Protein AF-A0A950NQN4-F1 (afdb_monomer)

Solvent-accessible surface area (backbone atoms only — not comparable to full-atom values): 14079 Å² total; per-residue (Å²): 132,54,91,66,52,74,68,57,42,59,72,48,28,65,38,52,36,70,66,71,45,54,71,69,61,45,53,46,45,52,53,35,38,76,76,32,65,69,58,37,52,53,33,50,57,46,28,55,50,48,55,57,55,56,72,72,52,81,91,74,86,76,64,90,65,49,66,61,53,50,45,56,71,72,47,77,79,68,86,81,62,67,69,67,63,56,56,66,67,54,72,78,60,80,84,76,80,83,84,86,88,87,89,86,82,89,84,91,83,89,84,89,84,93,74,94,68,91,76,83,71,80,53,72,65,61,60,55,54,50,51,73,73,76,40,87,42,71,45,71,24,60,19,24,26,90,86,70,45,74,29,35,41,33,36,41,38,63,47,100,74,32,31,36,38,42,42,37,57,28,72,85,45,72,63,44,69,28,42,31,30,41,28,36,84,92,44,76,40,81,52,50,69,31,54,26,53,80,12,36,29,63,36,78,32,68,43,86,88,69,96,53,65,68,41,32,42,37,35,22,43,94,85,68,47,78,57,31,36,18,63,38,83,130

Radius of gyration: 24.12 Å; Cα contacts (8 Å, |Δi|>4): 316; chains: 1; bounding box: 62×48×60 Å

Secondary structure (DSSP, 8-state):
-----HHHHHHTHHHHHTT-S-HHHHHHHHHHHTT-HHHHHHHHHHHHHHHHHHTTSPP-PPPTTHHHHHHHHTTTT--SSHHHHHHHHHTTTTTS---------------------------HHHHHHHHTTT-S-EEEEEEE-TTS-EEEEEEEE-SSS-EEEEEEE-TTSPSEEEEEEEEETTEEEEEEEEEEETTEEEEEEEPPSS-PPP-EEEEE-TT--EEEEEE---

Sequence (234 aa):
MSMLSCAQVRNFAPELALGVLGGADRAEVLMHIDRCPACRAHINELSETADALSLLAPEAEPPVGFERRVLHAMGVERHRGWRAAVFSRWAAVAAVAGLLVAGSVVGTLAGLGIIGGHHSRISTEYVQAIEKMGGTSLKAAPMVTPDNKRTGEAFAFQGKRPWVLVTVDYTTMPSGTYEVLLDDTKGPHSVGSITVADGHGMLGAPAPVGGAEANAVRVVDAQNHLMCEAFFSS

Nearest PDB structures (foldseek):
  4lpu-assembly1_B  TM=4.757E-01  e=1.838E+00  synthetic construct
  6itp-assembly1_B  TM=3.002E-01  e=8.308E-01  Camelus bactrianus

pLDDT: mean 74.34, std 20.62, range [27.84, 97.38]

Mean predicted aligned error: 18.73 Å

Structure (mmCIF, N/CA/C/O backbone):
data_AF-A0A950NQN4-F1
#
_entry.id   AF-A0A950NQN4-F1
#
loop_
_atom_site.group_PDB
_atom_site.id
_atom_site.type_symbol
_atom_site.label_atom_id
_atom_site.label_alt_id
_atom_site.label_comp_id
_atom_site.label_asym_id
_atom_site.label_entity_id
_atom_site.label_seq_id
_atom_site.pdbx_PDB_ins_code
_atom_site.Cartn_x
_atom_site.Cartn_y
_atom_site.Cartn_z
_atom_site.occupancy
_atom_site.B_iso_or_equiv
_atom_site.auth_seq_id
_atom_site.auth_comp_id
_atom_site.auth_asym_id
_atom_site.auth_atom_id
_atom_site.pdbx_PDB_model_num
ATOM 1 N N . MET A 1 1 ? 3.128 -4.833 -22.594 1.00 56.81 1 MET A N 1
ATOM 2 C CA . MET A 1 1 ? 4.421 -5.551 -22.461 1.00 56.81 1 MET A CA 1
ATOM 3 C C . MET A 1 1 ? 4.967 -5.224 -21.079 1.00 56.81 1 MET A C 1
ATOM 5 O O . MET A 1 1 ? 4.725 -4.114 -20.645 1.00 56.81 1 MET A O 1
ATOM 9 N N . SER A 1 2 ? 5.576 -6.175 -20.359 1.00 71.19 2 SER A N 1
ATOM 10 C CA . SER A 1 2 ? 6.119 -5.885 -19.017 1.00 71.19 2 SER A CA 1
ATOM 11 C C . SER A 1 2 ? 7.466 -5.216 -19.230 1.00 71.19 2 SER A C 1
ATOM 13 O O . SER A 1 2 ? 8.192 -5.634 -20.138 1.00 71.19 2 SER A O 1
ATOM 15 N N . MET A 1 3 ? 7.759 -4.179 -18.450 1.00 85.44 3 MET A N 1
ATOM 16 C CA . MET A 1 3 ? 9.029 -3.457 -18.537 1.00 85.44 3 MET A CA 1
ATOM 17 C C . MET A 1 3 ? 10.127 -4.093 -17.670 1.00 85.44 3 MET A C 1
ATOM 19 O O . MET A 1 3 ? 11.288 -3.707 -17.782 1.00 85.44 3 MET A O 1
ATOM 23 N N . LEU A 1 4 ? 9.790 -5.098 -16.852 1.00 92.44 4 LEU A N 1
ATOM 24 C CA . LEU A 1 4 ? 10.735 -5.781 -15.973 1.00 92.44 4 LEU A CA 1
ATOM 25 C C . LEU A 1 4 ? 11.490 -6.908 -16.686 1.00 92.44 4 LEU A C 1
ATOM 27 O O . LEU A 1 4 ? 10.905 -7.791 -17.325 1.00 92.44 4 LEU A O 1
ATOM 31 N N . SER A 1 5 ? 12.806 -6.924 -16.491 1.00 93.62 5 SER A N 1
ATOM 32 C CA . SER A 1 5 ? 13.664 -8.063 -16.812 1.00 93.62 5 SER A CA 1
ATOM 33 C C . SER A 1 5 ? 13.467 -9.217 -15.822 1.00 93.62 5 SER A C 1
ATOM 35 O O . SER A 1 5 ? 13.039 -9.019 -14.684 1.00 93.62 5 SER A O 1
ATOM 37 N N . CYS A 1 6 ? 13.853 -10.437 -16.215 1.00 96.38 6 CYS A N 1
ATOM 38 C CA . CYS A 1 6 ? 13.816 -11.596 -15.315 1.00 96.38 6 CYS A CA 1
ATOM 39 C C . CYS A 1 6 ? 14.645 -11.376 -14.037 1.00 96.38 6 CYS A C 1
ATOM 41 O O . CYS A 1 6 ? 14.280 -11.884 -12.983 1.00 96.38 6 CYS A O 1
ATOM 43 N N . ALA A 1 7 ? 15.753 -10.629 -14.122 1.00 95.25 7 ALA A N 1
ATOM 44 C CA . ALA A 1 7 ? 16.586 -10.306 -12.965 1.00 95.25 7 ALA A CA 1
ATOM 45 C C . ALA A 1 7 ? 15.846 -9.394 -11.974 1.00 95.25 7 ALA A C 1
ATOM 47 O O . ALA A 1 7 ? 15.832 -9.676 -10.781 1.00 95.25 7 ALA A O 1
ATOM 48 N N . GLN A 1 8 ? 15.160 -8.360 -12.471 1.00 92.94 8 GLN A N 1
ATOM 49 C CA . GLN A 1 8 ? 14.343 -7.481 -11.629 1.00 92.94 8 GLN A CA 1
ATOM 50 C C . GLN A 1 8 ? 13.180 -8.239 -10.981 1.00 92.94 8 GLN A C 1
ATOM 52 O O . GLN A 1 8 ? 12.941 -8.087 -9.791 1.00 92.94 8 GLN A O 1
ATOM 57 N N . VAL A 1 9 ? 12.503 -9.120 -11.726 1.00 97.06 9 VAL A N 1
ATOM 58 C CA . VAL A 1 9 ? 11.427 -9.956 -11.166 1.00 97.06 9 VAL A CA 1
ATOM 59 C C . VAL A 1 9 ? 11.933 -10.886 -10.066 1.00 97.06 9 VAL A C 1
ATOM 61 O O . VAL A 1 9 ? 11.241 -11.075 -9.073 1.00 97.06 9 VAL A O 1
ATOM 64 N N . ARG A 1 10 ? 13.137 -11.450 -10.209 1.00 93.62 10 ARG A N 1
ATOM 65 C CA . ARG A 1 10 ? 13.743 -12.283 -9.158 1.00 93.62 10 ARG A CA 1
ATOM 66 C C . ARG A 1 10 ? 14.028 -11.496 -7.880 1.00 93.62 10 ARG A C 1
ATOM 68 O O . ARG A 1 10 ? 13.876 -12.064 -6.808 1.00 93.62 10 ARG A O 1
ATOM 75 N N . ASN A 1 11 ? 14.373 -10.214 -7.986 1.00 95.75 11 ASN A N 1
ATOM 76 C CA . ASN A 1 11 ? 14.578 -9.365 -6.812 1.00 95.75 11 ASN A CA 1
ATOM 77 C C . ASN A 1 11 ? 13.276 -9.089 -6.050 1.00 95.75 11 ASN A C 1
ATOM 79 O O . ASN A 1 11 ? 13.336 -8.975 -4.840 1.00 95.75 11 ASN A O 1
ATOM 83 N N . PHE A 1 12 ? 12.130 -9.027 -6.739 1.00 95.75 12 PHE A N 1
ATOM 84 C CA . PHE A 1 12 ? 10.806 -8.840 -6.123 1.00 95.75 12 PHE A CA 1
ATOM 85 C C . PHE A 1 12 ? 10.125 -10.144 -5.677 1.00 95.75 12 PHE A C 1
ATOM 87 O O . PHE A 1 12 ? 9.023 -10.124 -5.121 1.00 95.75 12 PHE A O 1
ATOM 94 N N . ALA A 1 13 ? 10.706 -11.297 -6.015 1.00 94.19 13 ALA A N 1
ATOM 95 C CA . ALA A 1 13 ? 10.067 -12.590 -5.810 1.00 94.19 13 ALA A CA 1
ATOM 96 C C . ALA A 1 13 ? 9.821 -12.921 -4.322 1.00 94.19 13 ALA A C 1
ATOM 98 O O . ALA A 1 13 ? 8.724 -13.402 -4.029 1.00 94.19 13 ALA A O 1
ATOM 99 N N . PRO A 1 14 ? 10.746 -12.642 -3.378 1.00 94.56 14 PRO A N 1
ATOM 100 C CA . PRO A 1 14 ? 10.504 -12.873 -1.952 1.00 94.56 14 PRO A CA 1
ATOM 101 C C . PRO A 1 14 ? 9.331 -12.052 -1.402 1.00 94.56 14 PRO A C 1
ATOM 103 O O . PRO A 1 14 ? 8.460 -12.584 -0.716 1.00 94.56 14 PRO A O 1
ATOM 106 N N . GLU A 1 15 ? 9.263 -10.765 -1.737 1.00 94.38 15 GLU A N 1
ATOM 107 C CA . GLU A 1 15 ? 8.216 -9.849 -1.287 1.00 94.38 15 GLU A CA 1
ATOM 108 C C . GLU A 1 15 ? 6.862 -10.216 -1.891 1.00 94.38 15 GLU A C 1
ATOM 110 O O . GLU A 1 15 ? 5.828 -10.113 -1.223 1.00 94.38 15 GLU A O 1
ATOM 115 N N . LEU A 1 16 ? 6.847 -10.662 -3.151 1.00 96.00 16 LEU A N 1
ATOM 116 C CA . LEU A 1 16 ? 5.629 -11.151 -3.785 1.00 96.00 16 LEU A CA 1
ATOM 117 C C . LEU A 1 16 ? 5.145 -12.446 -3.125 1.00 96.00 16 LEU A C 1
ATOM 119 O O . LEU A 1 16 ? 3.950 -12.550 -2.844 1.00 96.00 16 LEU A O 1
ATOM 123 N N . ALA A 1 17 ? 6.054 -13.388 -2.853 1.00 95.38 17 ALA A N 1
ATOM 124 C CA . ALA A 1 17 ? 5.747 -14.668 -2.218 1.00 95.38 17 ALA A CA 1
ATOM 125 C C . ALA A 1 17 ? 5.214 -14.500 -0.787 1.00 95.38 17 ALA A C 1
ATOM 127 O O . ALA A 1 17 ? 4.259 -15.170 -0.412 1.00 95.38 17 ALA A O 1
ATOM 128 N N . LEU A 1 18 ? 5.767 -13.555 -0.021 1.00 93.69 18 LEU A N 1
ATOM 129 C CA . LEU A 1 18 ? 5.301 -13.205 1.328 1.00 93.69 18 LEU A CA 1
ATOM 130 C C . LEU A 1 18 ? 4.038 -12.326 1.334 1.00 93.69 18 LEU A C 1
ATOM 132 O O . LEU A 1 18 ? 3.511 -12.001 2.395 1.00 93.69 18 LEU A O 1
ATOM 136 N N . GLY A 1 19 ? 3.554 -11.896 0.167 1.00 93.56 19 GLY A N 1
ATOM 137 C CA . GLY A 1 19 ? 2.364 -11.058 0.052 1.00 93.56 19 GLY A CA 1
ATOM 138 C C . GLY A 1 19 ? 2.584 -9.567 0.341 1.00 93.56 19 GLY A C 1
ATOM 139 O O . GLY A 1 19 ? 1.631 -8.798 0.224 1.00 93.56 19 GLY A O 1
ATOM 140 N N . VAL A 1 20 ? 3.811 -9.129 0.628 1.00 94.75 20 VAL A N 1
ATOM 141 C CA . VAL A 1 20 ? 4.143 -7.764 1.086 1.00 94.75 20 VAL A CA 1
ATOM 142 C C . VAL A 1 20 ? 4.554 -6.795 -0.028 1.00 94.75 20 VAL A C 1
ATOM 144 O O . VAL A 1 20 ? 4.699 -5.604 0.231 1.00 94.75 20 VAL A O 1
ATOM 147 N N . LEU A 1 21 ? 4.717 -7.273 -1.269 1.00 93.69 21 LEU A N 1
ATOM 148 C CA . LEU A 1 21 ? 5.067 -6.414 -2.407 1.00 93.69 21 LEU A CA 1
ATOM 149 C C . LEU A 1 21 ? 3.996 -5.335 -2.660 1.00 93.69 21 LEU A C 1
ATOM 151 O O . LEU A 1 21 ? 2.795 -5.614 -2.595 1.00 93.69 21 LEU A O 1
ATOM 155 N N . GLY A 1 22 ? 4.425 -4.114 -2.988 1.00 85.31 22 GLY A N 1
ATOM 156 C CA . GLY A 1 22 ? 3.537 -2.994 -3.313 1.00 85.31 22 GLY A CA 1
ATOM 157 C C . GLY A 1 22 ? 2.653 -3.258 -4.539 1.00 85.31 22 GLY A C 1
ATOM 158 O O . GLY A 1 22 ? 2.970 -4.084 -5.391 1.00 85.31 22 GLY A O 1
ATOM 159 N N . GLY A 1 23 ? 1.514 -2.564 -4.637 1.00 85.75 23 GLY A N 1
ATOM 160 C CA . GLY A 1 23 ? 0.518 -2.803 -5.692 1.00 85.75 23 GLY A CA 1
ATOM 161 C C . GLY A 1 23 ? 1.029 -2.553 -7.118 1.00 85.75 23 GLY A C 1
ATOM 162 O O . GLY A 1 23 ? 0.758 -3.364 -8.003 1.00 85.75 23 GLY A O 1
ATOM 163 N N . ALA A 1 24 ? 1.788 -1.472 -7.329 1.00 80.75 24 ALA A N 1
ATOM 164 C CA . ALA A 1 24 ? 2.358 -1.124 -8.633 1.00 80.75 24 ALA A CA 1
ATOM 165 C C . ALA A 1 24 ? 3.398 -2.161 -9.093 1.00 80.75 24 ALA A C 1
ATOM 167 O O . ALA A 1 24 ? 3.255 -2.744 -10.169 1.00 80.75 24 ALA A O 1
ATOM 168 N N . ASP A 1 25 ? 4.369 -2.481 -8.234 1.00 87.81 25 ASP A N 1
ATOM 169 C CA . ASP A 1 25 ? 5.385 -3.502 -8.519 1.00 87.81 25 ASP A CA 1
ATOM 170 C C . ASP A 1 25 ? 4.762 -4.886 -8.706 1.00 87.81 25 ASP A C 1
ATOM 172 O O . ASP A 1 25 ? 5.114 -5.618 -9.634 1.00 87.81 25 ASP A O 1
ATOM 176 N N . ARG A 1 26 ? 3.767 -5.241 -7.880 1.00 94.06 26 ARG A N 1
ATOM 177 C CA . ARG A 1 26 ? 3.008 -6.486 -8.038 1.00 94.06 26 ARG A CA 1
ATOM 178 C C . ARG A 1 26 ? 2.360 -6.555 -9.417 1.00 94.06 26 ARG A C 1
ATOM 180 O O . ARG A 1 26 ? 2.450 -7.603 -10.049 1.00 94.06 26 ARG A O 1
ATOM 187 N N . ALA A 1 27 ? 1.730 -5.486 -9.901 1.00 91.88 27 ALA A N 1
ATOM 188 C CA . ALA A 1 27 ? 1.107 -5.486 -11.224 1.00 91.88 27 ALA A CA 1
ATOM 189 C C . ALA A 1 27 ? 2.131 -5.750 -12.344 1.00 91.88 27 ALA A C 1
ATOM 191 O O . ALA A 1 27 ? 1.887 -6.591 -13.213 1.00 91.88 27 ALA A O 1
ATOM 192 N N . GLU A 1 28 ? 3.301 -5.111 -12.289 1.00 89.75 28 GLU A N 1
ATOM 193 C CA . GLU A 1 28 ? 4.374 -5.321 -13.269 1.00 89.75 28 GLU A CA 1
ATOM 194 C C . GLU A 1 28 ? 4.962 -6.739 -13.215 1.00 89.75 28 GLU A C 1
ATOM 196 O O . GLU A 1 28 ? 5.171 -7.369 -14.261 1.00 89.75 28 GLU A O 1
ATOM 201 N N . VAL A 1 29 ? 5.174 -7.291 -12.015 1.00 95.38 29 VAL A N 1
ATOM 202 C CA . VAL A 1 29 ? 5.638 -8.676 -11.849 1.00 95.38 29 VAL A CA 1
ATOM 203 C C . VAL A 1 29 ? 4.592 -9.666 -12.364 1.00 95.38 29 VAL A C 1
ATOM 205 O O . VAL A 1 29 ? 4.942 -10.588 -13.105 1.00 95.38 29 VAL A O 1
ATOM 208 N N . LEU A 1 30 ? 3.306 -9.457 -12.055 1.00 95.38 30 LEU A N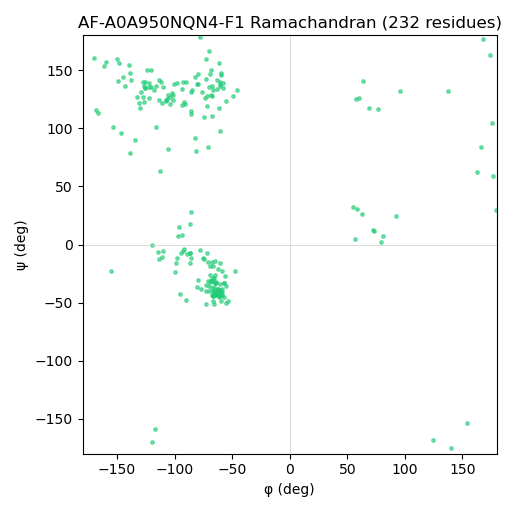 1
ATOM 209 C CA . LEU A 1 30 ? 2.203 -10.284 -12.556 1.00 95.38 30 LEU A CA 1
ATOM 210 C C . LEU A 1 30 ? 2.149 -10.272 -14.090 1.00 95.38 30 LEU A C 1
ATOM 212 O O . LEU A 1 30 ? 2.051 -11.327 -14.721 1.00 95.38 30 LEU A O 1
ATOM 216 N N . MET A 1 31 ? 2.311 -9.099 -14.709 1.00 94.94 31 MET A N 1
ATOM 217 C CA . MET A 1 31 ? 2.401 -8.975 -16.164 1.00 94.94 31 MET A CA 1
ATOM 218 C C . MET A 1 31 ? 3.585 -9.752 -16.752 1.00 94.94 31 MET A C 1
ATOM 220 O O . MET A 1 31 ? 3.484 -10.228 -17.888 1.00 94.94 31 MET A O 1
ATOM 224 N N . HIS A 1 32 ? 4.714 -9.844 -16.046 1.00 97.06 32 HIS A N 1
ATOM 225 C CA . HIS A 1 32 ? 5.878 -10.608 -16.491 1.00 97.06 32 HIS A CA 1
ATOM 226 C C . HIS A 1 32 ? 5.637 -12.120 -16.390 1.00 97.06 32 HIS A C 1
ATOM 228 O O . HIS A 1 32 ? 5.833 -12.841 -17.372 1.00 97.06 32 HIS A O 1
ATOM 234 N N . ILE A 1 33 ? 5.195 -12.619 -15.232 1.00 96.69 33 ILE A N 1
ATOM 235 C CA . ILE A 1 33 ? 5.026 -14.066 -14.998 1.00 96.69 33 ILE A CA 1
ATOM 236 C C . ILE A 1 33 ? 3.874 -14.679 -15.796 1.00 96.69 33 ILE A C 1
ATOM 238 O O . ILE A 1 33 ? 3.858 -15.892 -16.015 1.00 96.69 33 ILE A O 1
ATOM 242 N N . ASP A 1 34 ? 2.943 -13.860 -16.287 1.00 96.19 34 ASP A N 1
ATOM 243 C CA . ASP A 1 34 ? 1.944 -14.275 -17.273 1.00 96.19 34 ASP A CA 1
ATOM 244 C C . ASP A 1 34 ? 2.606 -14.828 -18.551 1.00 96.19 34 ASP A C 1
ATOM 246 O O . ASP A 1 34 ? 2.135 -15.795 -19.145 1.00 96.19 34 ASP A O 1
ATOM 250 N N . ARG A 1 35 ? 3.779 -14.293 -18.914 1.00 91.94 35 ARG A N 1
ATOM 251 C CA . ARG A 1 35 ? 4.499 -14.625 -20.154 1.00 91.94 35 ARG A CA 1
ATOM 252 C C . ARG A 1 35 ? 5.834 -15.343 -19.941 1.00 91.94 35 ARG A C 1
ATOM 254 O O . ARG A 1 35 ? 6.381 -15.881 -20.899 1.00 91.94 35 ARG A O 1
ATOM 261 N N . CYS A 1 36 ? 6.356 -15.381 -18.716 1.00 96.62 36 CYS A N 1
ATOM 262 C CA . CYS A 1 36 ? 7.626 -16.028 -18.383 1.00 96.62 36 CYS A CA 1
ATOM 263 C C . CYS A 1 36 ? 7.422 -17.213 -17.417 1.00 96.62 36 CYS A C 1
ATOM 265 O O . CYS A 1 36 ? 7.298 -17.004 -16.204 1.00 96.62 36 CYS A O 1
ATOM 267 N N . PRO A 1 37 ? 7.429 -18.470 -17.908 1.00 95.06 37 PRO A N 1
ATOM 268 C CA . PRO A 1 37 ? 7.216 -19.645 -17.061 1.00 95.06 37 PRO A CA 1
ATOM 269 C C . PRO A 1 37 ? 8.347 -19.872 -16.048 1.00 95.06 37 PRO A C 1
ATOM 271 O O . PRO A 1 37 ? 8.091 -20.383 -14.963 1.00 95.06 37 PRO A O 1
ATOM 274 N N . ALA A 1 38 ? 9.580 -19.450 -16.351 1.00 94.50 38 ALA A N 1
ATOM 275 C CA . ALA A 1 38 ? 10.713 -19.594 -15.436 1.00 94.50 38 ALA A CA 1
ATOM 276 C C . ALA A 1 38 ? 10.567 -18.716 -14.180 1.00 94.50 38 ALA A C 1
ATOM 278 O O . ALA A 1 38 ? 10.807 -19.179 -13.067 1.00 94.50 38 ALA A O 1
ATOM 279 N N . CYS A 1 39 ? 10.140 -17.460 -14.343 1.00 96.75 39 CYS A N 1
ATOM 280 C CA . CYS A 1 39 ? 9.863 -16.577 -13.210 1.00 96.75 39 CYS A CA 1
ATOM 281 C C . CYS A 1 39 ? 8.611 -17.016 -12.443 1.00 96.75 39 CYS A C 1
ATOM 283 O O . CYS A 1 39 ? 8.605 -16.943 -11.219 1.00 96.75 39 CYS A O 1
ATOM 285 N N . ARG A 1 40 ? 7.590 -17.538 -13.140 1.00 97.38 40 ARG A N 1
ATOM 286 C CA . ARG A 1 40 ? 6.411 -18.135 -12.497 1.00 97.38 40 ARG A CA 1
ATOM 287 C C . ARG A 1 40 ? 6.791 -19.309 -11.594 1.00 97.38 40 ARG A C 1
ATOM 289 O O . ARG A 1 40 ? 6.374 -19.340 -10.446 1.00 97.38 40 ARG A O 1
ATOM 296 N N . ALA A 1 41 ? 7.604 -20.239 -12.097 1.00 95.00 41 ALA A N 1
ATOM 297 C CA . ALA A 1 41 ? 8.064 -21.390 -11.324 1.00 95.00 41 ALA A CA 1
ATOM 298 C C . ALA A 1 41 ? 8.858 -20.963 -10.079 1.00 95.00 41 ALA A C 1
ATOM 300 O O . ALA A 1 41 ? 8.612 -21.475 -8.995 1.00 95.00 41 ALA A O 1
ATOM 301 N N . HIS A 1 42 ? 9.746 -19.977 -10.223 1.00 95.62 42 HIS A N 1
ATOM 302 C CA . HIS A 1 42 ? 10.540 -19.466 -9.106 1.00 95.62 42 HIS A CA 1
ATOM 303 C C . HIS A 1 42 ? 9.692 -18.807 -8.007 1.00 95.62 42 HIS A C 1
ATOM 305 O O . HIS A 1 42 ? 9.940 -19.027 -6.827 1.00 95.62 42 HIS A O 1
ATOM 311 N N . ILE A 1 43 ? 8.687 -18.011 -8.383 1.00 96.81 43 ILE A N 1
ATOM 312 C CA . ILE A 1 43 ? 7.773 -17.400 -7.409 1.00 96.81 43 ILE A CA 1
ATOM 313 C C . ILE A 1 43 ? 6.926 -18.470 -6.717 1.00 96.81 43 ILE A C 1
ATOM 315 O O . ILE A 1 43 ? 6.769 -18.403 -5.505 1.00 96.81 43 ILE A O 1
ATOM 319 N N . ASN A 1 44 ? 6.449 -19.482 -7.449 1.00 94.56 44 ASN A N 1
ATOM 320 C CA . ASN A 1 44 ? 5.694 -20.585 -6.852 1.00 94.56 44 ASN A CA 1
ATOM 321 C C . ASN A 1 44 ? 6.521 -21.359 -5.811 1.00 94.56 44 ASN A C 1
ATOM 323 O O . ASN A 1 44 ? 6.015 -21.620 -4.729 1.00 94.56 44 ASN A O 1
ATOM 327 N N . GLU A 1 45 ? 7.790 -21.661 -6.097 1.00 94.94 45 GLU A N 1
ATOM 328 C CA . GLU A 1 45 ? 8.702 -22.328 -5.149 1.00 94.94 45 GLU A CA 1
ATOM 329 C C . GLU A 1 45 ? 8.868 -21.524 -3.842 1.00 94.94 45 GLU A C 1
ATOM 331 O O . GLU A 1 45 ? 8.847 -22.073 -2.736 1.00 94.94 45 GLU A O 1
ATOM 336 N N . LEU A 1 46 ? 8.977 -20.196 -3.951 1.00 95.25 46 LEU A N 1
ATOM 337 C CA . LEU A 1 46 ? 9.042 -19.310 -2.788 1.00 95.25 46 LEU A CA 1
ATOM 338 C C . LEU A 1 46 ? 7.704 -19.231 -2.040 1.00 95.25 46 LEU A C 1
ATOM 340 O O . LEU A 1 46 ? 7.702 -19.231 -0.809 1.00 95.25 46 LEU A O 1
ATOM 344 N N . SER A 1 47 ? 6.575 -19.189 -2.752 1.00 93.75 47 SER A N 1
ATOM 345 C CA . SER A 1 47 ? 5.236 -19.207 -2.149 1.00 93.75 47 SER A CA 1
ATOM 346 C C . SER A 1 47 ? 4.974 -20.503 -1.382 1.00 93.75 47 SER A C 1
ATOM 348 O O . SER A 1 47 ? 4.528 -20.441 -0.243 1.00 93.75 47 SER A O 1
ATOM 350 N N . GLU A 1 48 ? 5.344 -21.660 -1.937 1.00 93.00 48 GLU A N 1
ATOM 351 C CA . GLU A 1 48 ? 5.253 -22.951 -1.241 1.00 93.00 48 GLU A CA 1
ATOM 352 C C . GLU A 1 48 ? 6.079 -22.956 0.054 1.00 93.00 48 GLU A C 1
ATOM 354 O O . GLU A 1 48 ? 5.641 -23.471 1.085 1.00 93.0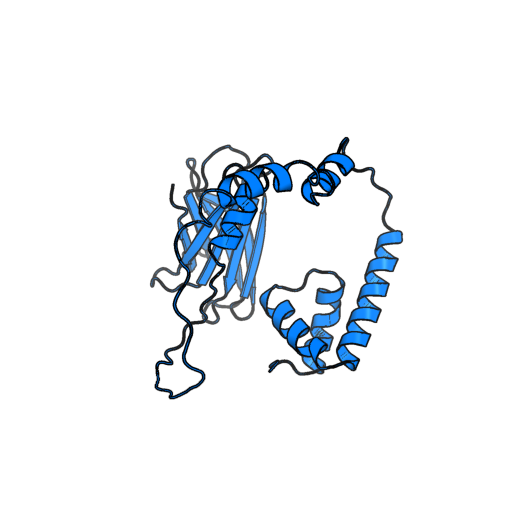0 48 GLU A O 1
ATOM 359 N N . THR A 1 49 ? 7.257 -22.327 0.032 1.00 93.50 49 THR A N 1
ATOM 360 C CA . THR A 1 49 ? 8.090 -22.166 1.231 1.00 93.50 49 THR A CA 1
ATOM 361 C C . THR A 1 49 ? 7.411 -21.266 2.270 1.00 93.50 49 THR A C 1
ATOM 363 O O . THR A 1 49 ? 7.402 -21.596 3.456 1.00 93.50 49 THR A O 1
ATOM 366 N N . ALA A 1 50 ? 6.817 -20.145 1.850 1.00 90.50 50 ALA A N 1
ATOM 367 C CA . ALA A 1 50 ? 6.090 -19.238 2.740 1.00 90.50 50 ALA A CA 1
ATOM 368 C C . ALA A 1 50 ? 4.856 -19.908 3.379 1.00 90.50 50 ALA A C 1
ATOM 370 O O . ALA A 1 50 ? 4.615 -19.757 4.582 1.00 90.50 50 ALA A O 1
ATOM 371 N N . ASP A 1 51 ? 4.122 -20.709 2.608 1.00 89.69 51 ASP A N 1
ATOM 372 C CA . ASP A 1 51 ? 2.986 -21.493 3.097 1.00 89.69 51 ASP A CA 1
ATOM 373 C C . ASP A 1 51 ? 3.438 -22.548 4.119 1.00 89.69 51 ASP A C 1
ATOM 375 O O . ASP A 1 51 ? 2.836 -22.682 5.187 1.00 89.69 51 ASP A O 1
ATOM 379 N N . ALA A 1 52 ? 4.547 -23.249 3.856 1.00 88.88 52 ALA A N 1
ATOM 380 C CA . ALA A 1 52 ? 5.106 -24.231 4.784 1.00 88.88 52 ALA A CA 1
ATOM 381 C C . ALA A 1 52 ? 5.550 -23.602 6.117 1.00 88.88 52 ALA A C 1
ATOM 383 O O . ALA A 1 52 ? 5.332 -24.188 7.178 1.00 88.88 52 ALA A O 1
ATOM 384 N N . LEU A 1 53 ? 6.127 -22.395 6.087 1.00 89.12 53 LEU A N 1
ATOM 385 C CA . LEU A 1 53 ? 6.487 -21.658 7.303 1.00 89.12 53 LEU A CA 1
ATOM 386 C C . LEU A 1 53 ? 5.257 -21.281 8.138 1.00 89.12 53 LEU A C 1
ATOM 388 O O . LEU A 1 53 ? 5.338 -21.268 9.367 1.00 89.12 53 LEU A O 1
ATOM 392 N N . SER A 1 54 ? 4.113 -21.028 7.499 1.00 86.00 54 SER A N 1
ATOM 393 C CA . SER A 1 54 ? 2.866 -20.690 8.197 1.00 86.00 54 SER A CA 1
ATOM 394 C C . SER A 1 54 ? 2.343 -21.846 9.057 1.00 86.00 54 SER A C 1
ATOM 396 O O . SER A 1 54 ? 1.707 -21.607 10.080 1.00 86.00 54 SER A O 1
ATOM 398 N N . LEU A 1 55 ? 2.676 -23.094 8.711 1.00 88.12 55 LEU A N 1
ATOM 399 C CA . LEU A 1 55 ? 2.337 -24.281 9.509 1.00 88.12 55 LEU A CA 1
ATOM 400 C C . LEU A 1 55 ? 3.128 -24.380 10.822 1.00 88.12 55 LEU A C 1
ATOM 402 O O . LEU A 1 55 ? 2.764 -25.159 11.698 1.00 88.12 55 LEU A O 1
ATOM 406 N N . LEU A 1 56 ? 4.213 -23.614 10.963 1.00 89.69 56 LEU A N 1
ATOM 407 C CA . LEU A 1 56 ? 5.002 -23.544 12.196 1.00 89.69 56 LEU A CA 1
ATOM 408 C C . LEU A 1 56 ? 4.432 -22.525 13.193 1.00 89.69 56 LEU A C 1
ATOM 410 O O . LEU A 1 56 ? 4.872 -22.487 14.345 1.00 89.69 56 LEU A O 1
ATOM 414 N N . ALA A 1 57 ? 3.492 -21.677 12.764 1.00 84.38 57 ALA A N 1
ATOM 415 C CA . ALA A 1 57 ? 2.864 -20.698 13.635 1.00 84.38 57 ALA A CA 1
ATOM 416 C C . ALA A 1 57 ? 1.949 -21.390 14.668 1.00 84.38 57 ALA A C 1
ATOM 418 O O . ALA A 1 57 ? 1.327 -22.407 14.357 1.00 84.38 57 ALA A O 1
ATOM 419 N N . PRO A 1 58 ? 1.827 -20.846 15.894 1.00 87.19 58 PRO A N 1
ATOM 420 C CA . PRO A 1 58 ? 0.864 -21.346 16.867 1.00 87.19 58 PRO A CA 1
ATOM 421 C C . PRO A 1 58 ? -0.566 -21.291 16.323 1.00 87.19 58 PRO A C 1
ATOM 423 O O . PRO A 1 58 ? -0.970 -20.295 15.719 1.00 87.19 58 PRO A O 1
ATOM 426 N N . GLU A 1 59 ? -1.346 -22.336 16.594 1.00 86.62 59 GLU A N 1
ATOM 427 C CA . GLU A 1 59 ? -2.769 -22.355 16.269 1.00 86.62 59 GLU A CA 1
ATOM 428 C C . GLU A 1 59 ? -3.512 -21.265 17.062 1.00 86.62 59 GLU A C 1
ATOM 430 O O . GLU A 1 59 ? -3.302 -21.091 18.266 1.00 86.62 59 GLU A O 1
ATOM 435 N N . ALA A 1 60 ? -4.370 -20.508 16.376 1.00 86.44 60 ALA A N 1
ATOM 436 C CA . ALA A 1 60 ? -5.146 -19.421 16.957 1.00 86.44 60 ALA A CA 1
ATOM 437 C C . ALA A 1 60 ? -6.621 -19.566 16.573 1.00 86.44 60 ALA A C 1
ATOM 439 O O . ALA A 1 60 ? -6.981 -19.482 15.398 1.00 86.44 60 ALA A O 1
ATOM 440 N N . GLU A 1 61 ? -7.479 -19.745 17.577 1.00 89.19 61 GLU A N 1
ATOM 441 C CA . GLU A 1 61 ? -8.917 -19.914 17.371 1.00 89.19 61 GLU A CA 1
ATOM 442 C C . GLU A 1 61 ? -9.555 -18.613 16.835 1.00 89.19 61 GLU A C 1
ATOM 444 O O . GLU A 1 61 ? -9.381 -17.540 17.435 1.00 89.19 61 GLU A O 1
ATOM 449 N N . PRO A 1 62 ? -10.319 -18.657 15.728 1.00 88.12 62 PRO A N 1
ATOM 450 C CA . PRO A 1 62 ? -11.001 -17.478 15.213 1.00 88.12 62 PRO A CA 1
ATOM 451 C C . PRO A 1 62 ? -12.132 -17.016 16.158 1.00 88.12 62 PRO A C 1
ATOM 453 O O . PRO A 1 62 ? -12.780 -17.826 16.822 1.00 88.12 62 PRO A O 1
ATOM 456 N N . PRO A 1 63 ? -12.460 -15.707 16.205 1.00 88.25 63 PRO A N 1
ATOM 457 C CA . PRO A 1 63 ? -13.536 -15.209 17.059 1.00 88.25 63 PRO A CA 1
ATOM 458 C C . PRO A 1 63 ? -14.888 -15.845 16.729 1.00 88.25 63 PRO A C 1
ATOM 460 O O . PRO A 1 63 ? -15.228 -16.026 15.555 1.00 88.25 63 PRO A O 1
ATOM 463 N N . VAL A 1 64 ? -15.719 -16.051 17.754 1.00 92.19 64 VAL A N 1
ATOM 464 C CA . VAL A 1 64 ? -17.054 -16.650 17.613 1.00 92.19 64 VAL A CA 1
ATOM 465 C C . VAL A 1 64 ? -17.857 -16.058 16.441 1.00 92.19 64 VAL A C 1
ATOM 467 O O . VAL A 1 64 ? -17.932 -14.840 16.213 1.00 92.19 64 VAL A O 1
ATOM 470 N N . GLY A 1 65 ? -18.443 -16.951 15.644 1.00 86.69 65 GLY A N 1
ATOM 471 C CA . GLY A 1 65 ? -19.235 -16.601 14.465 1.00 86.69 65 GLY A CA 1
ATOM 472 C C . GLY A 1 65 ? -18.436 -16.112 13.251 1.00 86.69 65 GLY A C 1
ATOM 473 O O . GLY A 1 65 ? -19.058 -15.583 12.329 1.00 86.69 65 GLY A O 1
ATOM 474 N N . PHE A 1 66 ? -17.104 -16.248 13.232 1.00 89.88 66 PHE A N 1
ATOM 475 C CA . PHE A 1 66 ? -16.271 -15.969 12.054 1.00 89.88 66 PHE A CA 1
ATOM 476 C C . PHE A 1 66 ? -16.726 -16.767 10.830 1.00 89.88 66 PHE A C 1
ATOM 478 O O . PHE A 1 66 ? -17.019 -16.163 9.802 1.00 89.88 66 PHE A O 1
ATOM 485 N N . GLU A 1 67 ? -16.898 -18.081 10.974 1.00 86.00 67 GLU A N 1
ATOM 486 C CA . GLU A 1 67 ? -17.348 -18.971 9.898 1.00 86.00 67 GLU A CA 1
ATOM 487 C C . GLU A 1 67 ? -18.659 -18.485 9.264 1.00 86.00 67 GLU A C 1
ATOM 489 O O . GLU A 1 67 ? -18.738 -18.283 8.054 1.00 86.00 67 GLU A O 1
ATOM 494 N N . ARG A 1 68 ? -19.662 -18.159 10.090 1.00 84.75 68 ARG A N 1
ATOM 495 C CA . ARG A 1 68 ? -20.943 -17.621 9.611 1.00 84.75 68 ARG A CA 1
ATOM 496 C C . ARG A 1 68 ? -20.781 -16.296 8.857 1.00 84.75 68 ARG A C 1
ATOM 498 O O . ARG A 1 68 ? -21.454 -16.080 7.853 1.00 84.75 68 ARG A O 1
ATOM 505 N N . ARG A 1 69 ? -19.898 -15.396 9.316 1.00 85.00 69 ARG A N 1
ATOM 506 C CA . ARG A 1 69 ? -19.618 -14.130 8.609 1.00 85.00 69 ARG A CA 1
ATOM 507 C C . ARG A 1 69 ? -18.959 -14.379 7.252 1.00 85.00 69 ARG A C 1
ATOM 509 O O . ARG A 1 69 ? -19.337 -13.724 6.285 1.00 85.00 69 ARG A O 1
ATOM 516 N N . VAL A 1 70 ? -18.024 -15.325 7.175 1.00 87.12 70 VAL A N 1
ATOM 517 C CA . VAL A 1 70 ? -17.331 -15.693 5.932 1.00 87.12 70 VAL A CA 1
ATOM 518 C C . VAL A 1 70 ? -18.296 -16.338 4.936 1.00 87.12 70 VAL A C 1
ATOM 520 O O . VAL A 1 70 ? -18.376 -15.889 3.796 1.00 87.12 70 VAL A O 1
ATOM 523 N N . LEU A 1 71 ? -19.097 -17.317 5.365 1.00 83.62 71 LEU A N 1
ATOM 524 C CA . LEU A 1 71 ? -20.096 -17.978 4.513 1.00 83.62 71 LEU A CA 1
ATOM 525 C C . LEU A 1 71 ? -21.133 -16.993 3.956 1.00 83.62 71 LEU A C 1
ATOM 527 O O . LEU A 1 71 ? -21.461 -17.040 2.767 1.00 83.62 71 LEU A O 1
ATOM 531 N N . HIS A 1 72 ? -21.595 -16.053 4.784 1.00 79.69 72 HIS A N 1
ATOM 532 C CA . HIS A 1 72 ? -22.497 -14.994 4.343 1.00 79.69 72 HIS A CA 1
ATOM 533 C C . HIS A 1 72 ? -21.822 -14.037 3.342 1.00 79.69 72 HIS A C 1
ATOM 535 O O . HIS A 1 72 ? -22.439 -13.660 2.344 1.00 79.69 72 HIS A O 1
ATOM 541 N N . ALA A 1 73 ? -20.557 -13.657 3.570 1.00 77.94 73 ALA A N 1
ATOM 542 C CA . ALA A 1 73 ? -1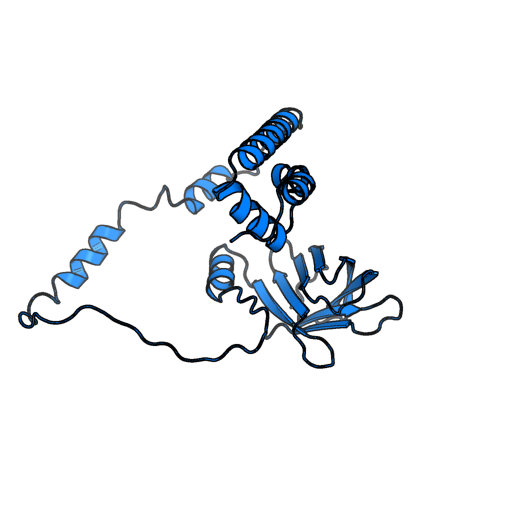9.797 -12.786 2.668 1.00 77.94 73 ALA A CA 1
ATOM 543 C C . ALA A 1 73 ? -19.513 -13.440 1.304 1.00 77.94 73 ALA A C 1
ATOM 545 O O . ALA A 1 73 ? -19.600 -12.768 0.280 1.00 77.94 73 ALA A O 1
ATOM 546 N N . MET A 1 74 ? -19.263 -14.754 1.270 1.00 77.69 74 MET A N 1
ATOM 547 C CA . MET A 1 74 ? -19.104 -15.519 0.025 1.00 77.69 74 MET A CA 1
ATOM 548 C C . MET A 1 74 ? -20.424 -15.719 -0.741 1.00 77.69 74 MET A C 1
ATOM 550 O O . MET A 1 74 ? -20.417 -16.233 -1.856 1.00 77.69 74 MET A O 1
ATOM 554 N N . GLY A 1 75 ? -21.572 -15.331 -0.170 1.00 71.75 75 GLY A N 1
ATOM 555 C CA . GLY A 1 75 ? -22.873 -15.411 -0.839 1.00 71.75 75 GLY A CA 1
ATOM 556 C C . GLY A 1 75 ? -23.426 -16.831 -0.991 1.00 71.75 75 GLY A C 1
ATOM 557 O O . GLY A 1 75 ? -24.421 -17.022 -1.693 1.00 71.75 75 GLY A O 1
ATOM 558 N N . VAL A 1 76 ? -22.837 -17.814 -0.303 1.00 64.38 76 VAL A N 1
ATOM 559 C CA . VAL A 1 76 ? -23.215 -19.237 -0.385 1.00 64.38 76 VAL A CA 1
ATOM 560 C C . VAL A 1 76 ? -24.662 -19.472 0.095 1.00 64.38 76 VAL A C 1
ATOM 562 O O . VAL A 1 76 ? -25.320 -20.412 -0.339 1.00 64.38 76 VAL A O 1
ATOM 565 N N . GLU A 1 77 ? -25.224 -18.558 0.893 1.00 55.97 77 GLU A N 1
ATOM 566 C CA . GLU A 1 77 ? -26.598 -18.640 1.416 1.00 55.97 77 GLU A CA 1
ATOM 567 C C . GLU A 1 77 ? -27.682 -18.004 0.506 1.00 55.97 77 GLU A C 1
ATOM 569 O O . GLU A 1 77 ? -28.876 -18.154 0.771 1.00 55.97 77 GLU A O 1
ATOM 574 N N . ARG A 1 78 ? -27.334 -17.294 -0.585 1.00 49.19 78 ARG A N 1
ATOM 575 C CA . ARG A 1 78 ? -28.273 -16.385 -1.294 1.00 49.19 78 ARG A CA 1
ATOM 576 C C . ARG A 1 78 ? -29.012 -16.936 -2.526 1.00 49.19 78 ARG A C 1
ATOM 578 O O . ARG A 1 78 ? -29.654 -16.168 -3.245 1.00 49.19 78 ARG A O 1
ATOM 585 N N . HIS A 1 79 ? -29.038 -18.247 -2.761 1.00 43.38 79 HIS A N 1
ATOM 586 C CA . HIS A 1 79 ? -29.724 -18.830 -3.926 1.00 43.38 79 HIS A CA 1
ATOM 587 C C . HIS A 1 79 ? -31.050 -19.530 -3.585 1.00 43.38 79 HIS A C 1
ATOM 589 O O . HIS A 1 79 ? -31.116 -20.752 -3.517 1.00 43.38 79 HIS A O 1
ATOM 595 N N . ARG A 1 80 ? -32.149 -18.768 -3.463 1.00 47.00 80 ARG A N 1
ATOM 596 C CA . ARG A 1 80 ? -33.511 -19.320 -3.691 1.00 47.00 80 ARG A CA 1
ATOM 597 C C . ARG A 1 80 ? -34.589 -18.304 -4.094 1.00 47.00 80 ARG A C 1
ATOM 599 O O . ARG A 1 80 ? -35.543 -18.696 -4.753 1.00 47.00 80 ARG A O 1
ATOM 606 N N . GLY A 1 81 ? -34.432 -17.010 -3.792 1.00 48.19 81 GLY A N 1
ATOM 607 C CA . GLY A 1 81 ? -35.492 -16.009 -4.027 1.00 48.19 81 GLY A CA 1
ATOM 608 C C . GLY A 1 81 ? -35.370 -15.136 -5.287 1.00 48.19 81 GLY A C 1
ATOM 609 O O . GLY A 1 81 ? -36.377 -14.635 -5.781 1.00 48.19 81 GLY A O 1
ATOM 610 N N . TRP A 1 82 ? -34.166 -14.945 -5.842 1.00 41.25 82 TRP A N 1
ATOM 611 C CA . TRP A 1 82 ? -33.945 -13.905 -6.865 1.00 41.25 82 TRP A CA 1
ATOM 612 C C . TRP A 1 82 ? -34.596 -14.229 -8.225 1.00 41.25 82 TRP A C 1
ATOM 614 O O . TRP A 1 82 ? -35.085 -13.337 -8.917 1.00 41.25 82 TRP A O 1
ATOM 624 N N . ARG A 1 83 ? -34.706 -15.514 -8.590 1.00 39.94 83 ARG A N 1
ATOM 625 C CA . ARG A 1 83 ? -35.322 -15.913 -9.868 1.00 39.94 83 ARG A CA 1
ATOM 626 C C . ARG A 1 83 ? -36.833 -15.633 -9.913 1.00 39.94 83 ARG A C 1
ATOM 628 O O . ARG A 1 83 ? -37.335 -15.296 -10.974 1.00 39.94 83 ARG A O 1
ATOM 635 N N . ALA A 1 84 ? -37.553 -15.678 -8.789 1.00 48.94 84 ALA A N 1
ATOM 636 C CA . ALA A 1 84 ? -39.003 -15.444 -8.784 1.00 48.94 84 ALA A CA 1
ATOM 637 C C . ALA A 1 84 ? -39.381 -13.964 -9.012 1.00 48.94 84 ALA A C 1
ATOM 639 O O . ALA A 1 84 ? -40.363 -13.669 -9.689 1.00 48.94 84 ALA A O 1
ATOM 640 N N . ALA A 1 85 ? -38.577 -13.024 -8.501 1.00 51.56 85 ALA A N 1
ATOM 641 C CA . ALA A 1 85 ? -38.868 -11.591 -8.597 1.00 51.56 85 ALA A CA 1
ATOM 642 C C . ALA A 1 85 ? -38.515 -10.984 -9.968 1.00 51.56 85 ALA A C 1
ATOM 644 O O . ALA A 1 85 ? -39.173 -10.045 -10.417 1.00 51.56 85 ALA A O 1
ATOM 645 N N . VAL A 1 86 ? -37.497 -11.520 -10.652 1.00 47.41 86 VAL A N 1
ATOM 646 C CA . VAL A 1 86 ? -37.070 -11.004 -11.962 1.00 47.41 86 VAL A CA 1
ATOM 647 C C . V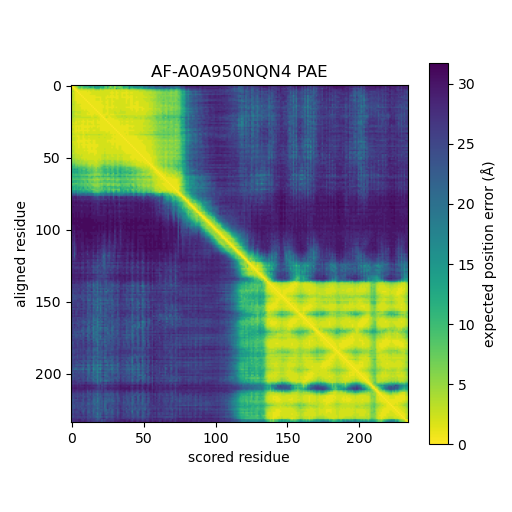AL A 1 86 ? -38.026 -11.451 -13.072 1.00 47.41 86 VAL A C 1
ATOM 649 O O . VAL A 1 86 ? -38.379 -10.632 -13.909 1.00 47.41 86 VAL A O 1
ATOM 652 N N . PHE A 1 87 ? -38.561 -12.678 -13.052 1.00 45.25 87 PHE A N 1
ATOM 653 C CA . PHE A 1 87 ? -39.483 -13.136 -14.108 1.00 45.25 87 PHE A CA 1
ATOM 654 C C . PHE A 1 87 ? -40.858 -12.435 -14.101 1.00 45.25 87 PHE A C 1
ATOM 656 O O . PHE A 1 87 ? -41.465 -12.275 -15.158 1.00 45.25 87 PHE A O 1
ATOM 663 N N . SER A 1 88 ? -41.326 -11.938 -12.950 1.00 50.88 88 SER A N 1
ATOM 664 C CA . SER A 1 88 ? -42.599 -11.202 -12.836 1.00 50.88 88 SER A CA 1
ATOM 665 C C . SER A 1 88 ? -42.587 -9.859 -13.588 1.00 50.88 88 SER A C 1
ATOM 667 O O . SER A 1 88 ? -43.601 -9.449 -14.148 1.00 50.88 88 SER A O 1
ATOM 669 N N . ARG A 1 89 ? -41.426 -9.192 -13.665 1.00 46.50 89 ARG A N 1
ATOM 670 C CA . ARG A 1 89 ? -41.303 -7.851 -14.268 1.00 46.50 89 ARG A CA 1
ATOM 671 C C . ARG A 1 89 ? -41.070 -7.870 -15.781 1.00 46.50 89 ARG A C 1
ATOM 673 O O . ARG A 1 89 ? -41.268 -6.850 -16.429 1.00 46.50 89 ARG A O 1
ATOM 680 N N . TRP A 1 90 ? -40.677 -9.016 -16.340 1.00 42.81 90 TRP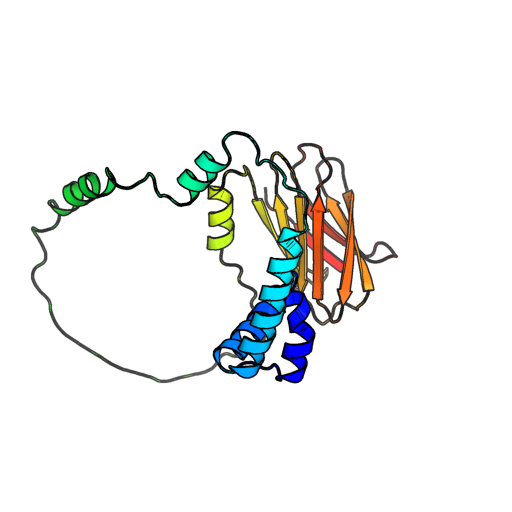 A N 1
ATOM 681 C CA . TRP A 1 90 ? -40.376 -9.171 -17.770 1.00 42.81 90 TRP A CA 1
ATOM 682 C C . TRP A 1 90 ? -41.538 -9.786 -18.562 1.00 42.81 90 TRP A C 1
ATOM 684 O O . TRP A 1 90 ? -41.601 -9.617 -19.776 1.00 42.81 90 TRP A O 1
ATOM 694 N N . ALA A 1 91 ? -42.517 -10.397 -17.885 1.00 44.62 91 ALA A N 1
ATOM 695 C CA . ALA A 1 91 ? -43.769 -10.824 -18.515 1.00 44.62 91 ALA A CA 1
ATOM 696 C C . ALA A 1 91 ? -44.641 -9.642 -18.998 1.00 44.62 91 ALA A C 1
ATOM 698 O O . ALA A 1 91 ? -45.497 -9.827 -19.855 1.00 44.62 91 ALA A O 1
ATOM 699 N N . ALA A 1 92 ? -44.406 -8.425 -18.490 1.00 46.66 92 ALA A N 1
ATOM 700 C CA . ALA A 1 92 ? -45.188 -7.235 -18.836 1.00 46.66 92 ALA A CA 1
ATOM 701 C C . ALA A 1 92 ? -44.616 -6.398 -20.002 1.00 46.66 92 ALA A C 1
ATOM 703 O O . ALA A 1 92 ? -45.264 -5.447 -20.427 1.00 46.66 92 ALA A O 1
ATOM 704 N N . VAL A 1 93 ? -43.427 -6.724 -20.531 1.00 44.81 93 VAL A N 1
ATOM 705 C CA . VAL A 1 93 ? -42.749 -5.907 -21.569 1.00 44.81 93 VAL A CA 1
ATOM 706 C C . VAL A 1 93 ? -42.625 -6.635 -22.921 1.00 44.81 93 VAL A C 1
ATOM 708 O O . VAL A 1 93 ? -42.305 -6.023 -23.933 1.00 44.81 93 VAL A O 1
ATOM 711 N N . ALA A 1 94 ? -42.985 -7.918 -23.006 1.00 42.59 94 ALA A N 1
ATOM 712 C CA . ALA A 1 94 ? -42.868 -8.712 -24.236 1.00 42.59 94 ALA A CA 1
ATOM 713 C C . ALA A 1 94 ? -44.063 -8.591 -25.214 1.00 42.59 94 ALA A C 1
ATOM 715 O O . ALA A 1 94 ? -44.328 -9.529 -25.963 1.00 42.59 94 ALA A O 1
ATOM 716 N N . ALA A 1 95 ? -44.792 -7.467 -25.222 1.00 43.00 95 ALA A N 1
ATOM 717 C CA . ALA A 1 95 ? -45.919 -7.258 -26.143 1.00 43.00 95 ALA A CA 1
ATOM 718 C C . ALA A 1 95 ? -45.680 -6.199 -27.235 1.00 43.00 95 ALA A C 1
ATOM 720 O O . ALA A 1 95 ? -46.471 -6.129 -28.171 1.00 43.00 95 ALA A O 1
ATOM 721 N N . VAL A 1 96 ? -44.613 -5.393 -27.185 1.00 46.34 96 VAL A N 1
ATOM 722 C CA . VAL A 1 96 ? -44.372 -4.364 -28.214 1.00 46.34 96 VAL A CA 1
ATOM 723 C C . VAL A 1 96 ? -42.874 -4.181 -28.450 1.00 46.34 96 VAL A C 1
ATOM 725 O O . VAL A 1 96 ? -42.231 -3.468 -27.693 1.00 46.34 96 VAL A O 1
ATOM 728 N N . ALA A 1 97 ? -42.335 -4.851 -29.474 1.00 41.28 97 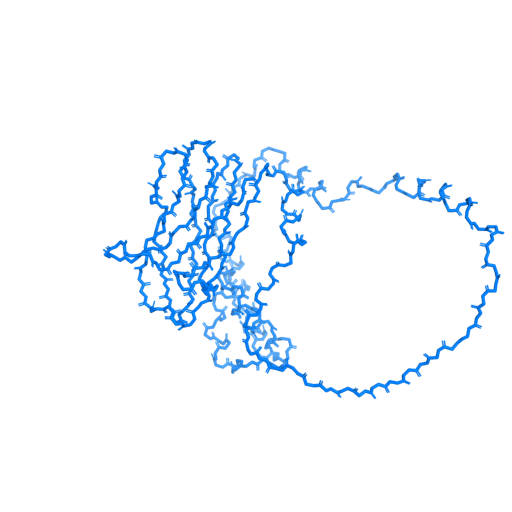ALA A N 1
ATOM 729 C CA . ALA A 1 97 ? -41.205 -4.414 -30.320 1.00 41.28 97 ALA A CA 1
ATOM 730 C C . ALA A 1 97 ? -40.617 -5.613 -31.091 1.00 41.28 97 ALA A C 1
ATOM 732 O O . ALA A 1 97 ? -39.466 -6.005 -30.911 1.00 41.28 97 ALA A O 1
ATOM 733 N N . GLY A 1 98 ? -41.432 -6.223 -31.954 1.00 40.75 98 GLY A N 1
ATOM 734 C CA . GLY A 1 98 ? -40.905 -6.859 -33.160 1.00 40.75 98 GLY A CA 1
ATOM 735 C C . GLY A 1 98 ? -40.640 -5.776 -34.213 1.00 40.75 98 GLY A C 1
ATOM 736 O O . GLY A 1 98 ? -41.408 -4.819 -34.278 1.00 40.75 98 GLY A O 1
ATOM 737 N N . LEU A 1 99 ? -39.594 -5.981 -35.028 1.00 46.53 99 LEU A N 1
ATOM 738 C CA . LEU A 1 99 ? -38.963 -5.060 -36.000 1.00 46.53 99 LEU A CA 1
ATOM 739 C C . LEU A 1 99 ? -38.057 -4.005 -35.328 1.00 46.53 99 LEU A C 1
ATOM 741 O O . LEU A 1 99 ? -38.533 -3.176 -34.573 1.00 46.53 99 LEU A O 1
ATOM 745 N N . LEU A 1 100 ? -36.739 -3.951 -35.549 1.00 43.59 100 LEU A N 1
ATOM 746 C CA . LEU A 1 100 ? -36.014 -4.051 -36.819 1.00 43.59 100 LEU A CA 1
ATOM 747 C C . LEU A 1 100 ? -34.616 -4.677 -36.650 1.00 43.59 100 LEU A C 1
ATOM 749 O O . LEU A 1 100 ? -33.879 -4.370 -35.717 1.00 43.59 100 LEU A O 1
ATOM 753 N N . VAL A 1 101 ? -34.252 -5.516 -37.618 1.00 45.75 101 VAL A N 1
ATOM 754 C CA . VAL A 1 101 ? -32.908 -6.053 -37.875 1.00 45.75 101 VAL A CA 1
ATOM 755 C C . VAL A 1 101 ? -32.193 -5.134 -38.879 1.00 45.75 101 VAL A C 1
ATOM 757 O O . VAL A 1 101 ? -32.835 -4.739 -39.848 1.00 45.75 101 VAL A O 1
ATOM 760 N N . ALA A 1 102 ? -30.889 -4.870 -38.680 1.00 40.03 102 ALA A N 1
ATOM 761 C CA . ALA A 1 102 ? -29.801 -4.897 -39.692 1.00 40.03 102 ALA A CA 1
ATOM 762 C C . ALA A 1 102 ? -28.767 -3.741 -39.628 1.00 40.03 102 ALA A C 1
ATOM 764 O O . ALA A 1 102 ? -29.124 -2.570 -39.684 1.00 40.03 102 ALA A O 1
ATOM 765 N N . GLY A 1 103 ? -27.478 -4.126 -39.677 1.00 35.03 103 GLY A N 1
ATOM 766 C CA . GLY A 1 103 ? -26.314 -3.321 -40.106 1.00 35.03 103 GLY A CA 1
ATOM 767 C C . GLY A 1 103 ? -25.538 -2.646 -38.966 1.00 35.03 103 GLY A C 1
ATOM 768 O O . GLY A 1 103 ? -26.141 -2.026 -38.108 1.00 35.03 103 GLY A O 1
ATOM 769 N N . SER A 1 104 ? -24.210 -2.684 -38.845 1.00 39.53 104 SER A N 1
ATOM 770 C CA . SER A 1 104 ? -23.115 -3.189 -39.683 1.00 39.53 104 SER A CA 1
ATOM 771 C C . SER A 1 104 ? -21.805 -3.149 -38.866 1.00 39.53 104 SER A C 1
ATOM 773 O O . SER A 1 104 ? -21.693 -2.434 -37.874 1.00 39.53 104 SER A O 1
ATOM 775 N N . VAL A 1 105 ? -20.821 -3.931 -39.305 1.00 39.59 105 VAL A N 1
ATOM 776 C CA . VAL A 1 105 ? -19.516 -4.238 -38.692 1.00 39.59 105 VAL A CA 1
ATOM 777 C C . VAL A 1 105 ? -18.397 -3.351 -39.294 1.00 39.59 105 VAL A C 1
ATOM 779 O O . VAL A 1 105 ? -18.370 -3.233 -40.511 1.00 39.59 105 VAL A O 1
ATOM 782 N N . VAL A 1 106 ? -17.470 -2.839 -38.446 1.00 40.22 106 VAL A N 1
ATOM 783 C CA . VAL A 1 106 ? -16.035 -2.433 -38.682 1.00 40.22 106 VAL A CA 1
ATOM 784 C C . VAL A 1 106 ? -15.757 -1.261 -39.664 1.00 40.22 106 VAL A C 1
ATOM 786 O O . VAL A 1 106 ? -16.364 -1.186 -40.715 1.00 40.22 106 VAL A O 1
ATOM 789 N N . GLY A 1 107 ? -14.822 -0.310 -39.476 1.00 31.09 107 GLY A N 1
ATOM 790 C CA . GLY A 1 107 ? -13.826 -0.003 -38.440 1.00 31.09 107 GLY A CA 1
ATOM 791 C C . GLY A 1 107 ? -12.898 1.179 -38.840 1.00 31.09 107 GLY A C 1
ATOM 792 O O . GLY A 1 107 ? -12.803 1.527 -40.011 1.00 31.09 107 GLY A O 1
ATOM 793 N N . THR A 1 108 ? -12.214 1.737 -37.825 1.00 39.25 108 THR A N 1
ATOM 794 C CA . THR A 1 108 ? -10.925 2.494 -37.782 1.00 39.25 108 THR A CA 1
ATOM 795 C C . THR A 1 108 ? -10.682 3.812 -38.546 1.00 39.25 108 THR A C 1
ATOM 797 O O . THR A 1 108 ? -10.715 3.833 -39.769 1.00 39.25 108 THR A O 1
ATOM 800 N N . LEU A 1 109 ? -10.249 4.850 -37.796 1.00 32.75 109 LEU A N 1
ATOM 801 C CA . LEU A 1 109 ? -8.988 5.645 -37.912 1.00 32.75 109 LEU A CA 1
ATOM 802 C C . LEU A 1 109 ? -9.037 6.804 -36.872 1.00 32.75 109 LEU A C 1
ATOM 804 O O . LEU A 1 109 ? -9.933 7.633 -36.930 1.00 32.75 109 LEU A O 1
ATOM 808 N N . ALA A 1 110 ? -8.318 6.740 -35.742 1.00 29.86 110 ALA A N 1
ATOM 809 C CA . ALA A 1 110 ? -6.947 7.235 -35.493 1.00 29.86 110 ALA A CA 1
ATOM 810 C C . ALA A 1 110 ? -6.791 8.777 -35.488 1.00 29.86 110 ALA A C 1
ATOM 812 O O . ALA A 1 110 ? -6.948 9.407 -36.528 1.00 29.86 110 ALA A O 1
ATOM 813 N N . GLY A 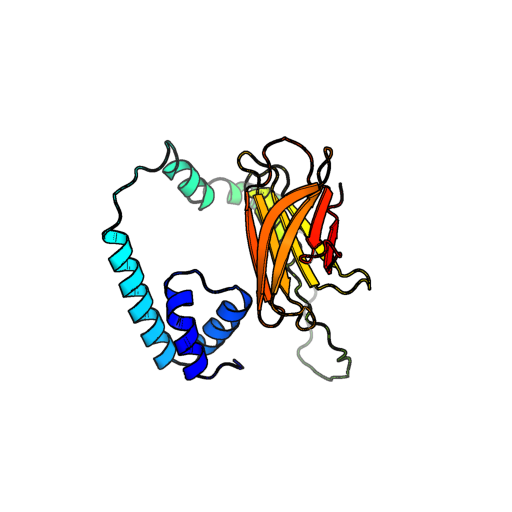1 111 ? -6.383 9.371 -34.349 1.00 27.84 111 GLY A N 1
ATOM 814 C CA . GLY A 1 111 ? -5.878 10.755 -34.332 1.00 27.84 111 GLY A CA 1
ATOM 815 C C . GLY A 1 111 ? -5.736 11.481 -32.981 1.00 27.84 111 GLY A C 1
ATOM 816 O O . GLY A 1 111 ? -6.595 12.279 -32.646 1.00 27.84 111 GLY A O 1
ATOM 817 N N . LEU A 1 112 ? -4.605 11.253 -32.294 1.00 32.75 112 LEU A N 1
ATOM 818 C CA . LEU A 1 112 ? -3.846 12.135 -31.375 1.00 32.75 112 LEU A CA 1
ATOM 819 C C . LEU A 1 112 ? -4.468 12.773 -30.108 1.00 32.75 112 LEU A C 1
ATOM 821 O O . LEU A 1 112 ? -5.359 13.611 -30.157 1.00 32.75 112 LEU A O 1
ATOM 825 N N . GLY A 1 113 ? -3.792 12.516 -28.978 1.00 28.84 113 GLY A N 1
ATOM 826 C CA . GLY A 1 113 ? -3.859 13.328 -27.759 1.00 28.84 113 GLY A CA 1
ATOM 827 C C . GLY A 1 113 ? -3.050 12.753 -26.589 1.00 28.84 113 GLY A C 1
ATOM 828 O O . GLY A 1 113 ? -3.625 12.447 -25.554 1.00 28.84 113 GLY A O 1
ATOM 829 N N . ILE A 1 114 ? -1.733 12.560 -26.754 1.00 34.97 114 ILE A N 1
ATOM 830 C CA . ILE A 1 114 ? -0.809 12.247 -25.648 1.00 34.97 114 ILE A CA 1
ATOM 831 C C . ILE A 1 114 ? -0.367 13.568 -25.011 1.00 34.97 114 ILE A C 1
ATOM 833 O O . ILE A 1 114 ? 0.384 14.315 -25.632 1.00 34.97 114 ILE A O 1
ATOM 837 N N . ILE A 1 115 ? -0.779 13.818 -23.767 1.00 37.00 115 ILE A N 1
ATOM 838 C CA . ILE A 1 115 ? -0.012 14.610 -22.797 1.00 37.00 115 ILE A CA 1
ATOM 839 C C . ILE A 1 115 ? -0.014 13.817 -21.490 1.00 37.00 115 ILE A C 1
ATOM 841 O O . ILE A 1 115 ? -1.055 13.348 -21.035 1.00 37.00 115 ILE A O 1
ATOM 845 N N . GLY A 1 116 ? 1.189 13.599 -20.961 1.00 34.41 116 GLY A N 1
ATOM 846 C CA . GLY A 1 116 ? 1.466 12.731 -19.829 1.00 34.41 116 GLY A CA 1
ATOM 847 C C . GLY A 1 116 ? 0.759 13.144 -18.541 1.00 34.41 116 GLY A C 1
ATOM 848 O O . GLY A 1 116 ? 0.750 14.305 -18.144 1.00 34.41 116 GLY A O 1
ATOM 849 N N . GLY A 1 117 ? 0.229 12.130 -17.876 1.00 30.39 117 GLY A N 1
ATOM 850 C CA . GLY A 1 117 ? -0.184 12.136 -16.486 1.00 30.39 117 GLY A CA 1
ATOM 851 C C . GLY A 1 117 ? -0.449 10.684 -16.128 1.00 30.39 117 GLY A C 1
ATOM 852 O O . GLY A 1 117 ? -1.299 10.050 -16.751 1.00 30.39 117 GLY A O 1
ATOM 853 N N . HIS A 1 118 ? 0.333 10.117 -15.210 1.00 32.81 118 HIS A N 1
ATOM 854 C CA . HIS A 1 118 ? 0.034 8.813 -14.626 1.00 32.81 118 HIS A CA 1
ATOM 855 C C . HIS A 1 118 ? -1.321 8.920 -13.923 1.00 32.81 118 HIS A C 1
ATOM 857 O O . HIS A 1 118 ? -1.464 9.463 -12.832 1.00 32.81 118 HIS A O 1
ATOM 863 N N . HIS A 1 119 ? -2.352 8.483 -14.637 1.00 34.84 119 HIS A N 1
ATOM 864 C CA . HIS A 1 119 ? -3.739 8.558 -14.223 1.00 34.84 119 HIS A CA 1
ATOM 865 C C . HIS A 1 119 ? -4.007 7.379 -13.284 1.00 34.84 119 HIS A C 1
ATOM 867 O O . HIS A 1 119 ? -4.537 6.356 -13.714 1.00 34.84 119 HIS A O 1
ATOM 873 N N . SER A 1 120 ? -3.623 7.480 -12.008 1.00 41.31 120 SER A N 1
ATOM 874 C CA . SER A 1 120 ? -4.105 6.544 -10.985 1.00 41.31 120 SER A CA 1
ATOM 875 C C . SER A 1 120 ? -5.583 6.832 -10.722 1.00 41.31 120 SER A C 1
ATOM 877 O O . SER A 1 120 ? -5.968 7.598 -9.842 1.00 41.31 120 SER A O 1
ATOM 879 N N . ARG A 1 121 ? -6.441 6.262 -11.571 1.00 40.72 121 ARG A N 1
ATOM 880 C CA . ARG A 1 121 ? -7.868 6.107 -11.295 1.00 40.72 121 ARG A CA 1
ATOM 881 C C . ARG A 1 121 ? -8.037 4.858 -10.440 1.00 40.72 121 ARG A C 1
ATOM 883 O O . ARG A 1 121 ? -8.236 3.775 -10.983 1.00 40.72 121 ARG A O 1
ATOM 890 N N . ILE A 1 122 ? -8.023 5.010 -9.119 1.00 51.44 122 ILE A N 1
ATOM 891 C CA . ILE A 1 122 ? -8.853 4.131 -8.296 1.00 51.44 122 ILE A CA 1
ATOM 892 C C . ILE A 1 122 ? -10.296 4.516 -8.630 1.00 51.44 122 ILE A C 1
ATOM 894 O O . ILE A 1 122 ? -10.728 5.651 -8.418 1.00 51.44 122 ILE A O 1
ATOM 898 N N . SER A 1 123 ? -11.004 3.614 -9.313 1.00 46.06 123 SER A N 1
ATOM 899 C CA . SER A 1 123 ? -12.373 3.868 -9.741 1.00 46.06 123 SER A CA 1
ATOM 900 C C . SER A 1 123 ? -13.256 4.057 -8.510 1.00 46.06 123 SER A C 1
ATOM 902 O O . SER A 1 123 ? -13.122 3.358 -7.506 1.00 46.06 123 SER A O 1
ATOM 904 N N . THR A 1 124 ? -14.200 4.993 -8.597 1.00 49.09 124 THR A N 1
ATOM 905 C CA . THR A 1 124 ? -15.261 5.237 -7.605 1.00 49.09 124 THR A CA 1
ATOM 906 C C . THR A 1 124 ? -15.967 3.939 -7.171 1.00 49.09 124 THR A C 1
ATOM 908 O O . THR A 1 124 ? -16.494 3.851 -6.067 1.00 49.09 124 THR A O 1
ATOM 911 N N . GLU A 1 125 ? -15.915 2.897 -8.004 1.00 44.81 125 GLU A N 1
ATOM 912 C CA . GLU A 1 125 ? -16.423 1.550 -7.734 1.00 44.81 125 GLU A CA 1
ATOM 913 C C . GLU A 1 125 ? -15.692 0.824 -6.591 1.00 44.81 125 GLU A C 1
ATOM 915 O O . GLU A 1 125 ? -16.330 0.076 -5.850 1.00 44.81 125 GLU A O 1
ATOM 920 N N . TYR A 1 126 ? -14.387 1.048 -6.399 1.00 48.38 126 TYR A N 1
ATOM 921 C CA . TYR A 1 126 ? -13.622 0.425 -5.311 1.00 48.38 126 TYR A CA 1
ATOM 922 C C . TYR A 1 126 ? -13.984 1.032 -3.948 1.00 48.38 126 TYR A C 1
ATOM 924 O O . TYR A 1 126 ? -14.191 0.307 -2.975 1.00 48.38 126 TYR A O 1
ATOM 932 N N . VAL A 1 127 ? -14.173 2.357 -3.897 1.00 54.81 127 VAL A N 1
ATOM 933 C CA . VAL A 1 127 ? -14.668 3.070 -2.704 1.00 54.81 127 VAL A CA 1
ATOM 934 C C . VAL A 1 127 ? -16.075 2.579 -2.332 1.00 54.81 127 VAL A C 1
ATOM 936 O O . VAL A 1 127 ? -16.333 2.238 -1.177 1.00 54.81 127 VAL A O 1
ATOM 939 N N . GLN A 1 128 ? -16.952 2.405 -3.327 1.00 51.31 128 GLN A N 1
ATOM 940 C CA . GLN A 1 128 ? -18.308 1.870 -3.138 1.00 51.31 128 GLN A CA 1
ATOM 941 C C . GLN A 1 128 ? -18.342 0.403 -2.675 1.00 51.31 128 GLN A C 1
ATOM 943 O O . GLN A 1 128 ? -19.293 -0.021 -2.011 1.00 51.31 128 GLN A O 1
ATOM 948 N N . ALA A 1 129 ? -17.334 -0.403 -3.023 1.00 52.50 129 ALA A N 1
ATOM 949 C CA . ALA A 1 129 ? -17.232 -1.783 -2.555 1.00 52.50 129 ALA A CA 1
ATOM 950 C C . ALA A 1 129 ? -16.918 -1.854 -1.050 1.00 52.50 129 ALA A C 1
ATOM 952 O O . ALA A 1 129 ? -17.406 -2.758 -0.369 1.00 52.50 129 ALA A O 1
ATOM 953 N N . ILE A 1 130 ? -16.171 -0.884 -0.513 1.00 53.16 130 ILE A N 1
ATOM 954 C CA . ILE A 1 130 ? -15.787 -0.846 0.905 1.00 53.16 130 ILE A CA 1
ATOM 955 C C . ILE A 1 130 ? -16.919 -0.299 1.785 1.00 53.16 130 ILE A C 1
ATOM 957 O O . ILE A 1 130 ? -17.166 -0.853 2.859 1.00 53.16 130 ILE A O 1
ATOM 961 N N . GLU A 1 131 ? -17.690 0.681 1.301 1.00 48.59 131 GLU A N 1
ATOM 962 C CA . GLU A 1 131 ? -18.931 1.133 1.961 1.00 48.59 131 GLU A CA 1
ATOM 963 C C . GLU A 1 131 ? -19.917 -0.026 2.198 1.00 48.59 131 GLU A C 1
ATOM 965 O O . GLU A 1 131 ? -20.577 -0.107 3.236 1.00 48.59 131 GLU A O 1
ATOM 970 N N . LYS A 1 132 ? -19.974 -0.991 1.273 1.00 48.16 132 LYS A N 1
ATOM 971 C CA . LYS A 1 132 ? -20.856 -2.165 1.372 1.00 48.16 132 LYS A CA 1
ATOM 972 C C . LYS A 1 132 ? -20.397 -3.225 2.385 1.00 48.16 132 LYS A C 1
ATOM 974 O O . LYS A 1 132 ? -21.193 -4.104 2.714 1.00 48.16 132 LYS A O 1
ATOM 979 N N . MET A 1 133 ? -19.165 -3.156 2.904 1.00 46.50 133 MET A N 1
ATOM 980 C CA . MET A 1 133 ? -18.590 -4.153 3.828 1.00 46.50 133 MET A CA 1
ATOM 981 C C . MET A 1 133 ? -18.757 -3.818 5.326 1.00 46.50 133 MET A C 1
ATOM 983 O O . MET A 1 133 ? -18.247 -4.546 6.177 1.00 46.50 133 MET A O 1
ATOM 987 N N . GLY A 1 134 ? -19.528 -2.779 5.679 1.00 44.88 134 GLY A N 1
ATOM 988 C CA . GLY A 1 134 ? -19.966 -2.533 7.063 1.00 44.88 134 GLY A CA 1
ATOM 989 C C . GLY A 1 134 ? -19.069 -1.615 7.905 1.00 44.88 134 GLY A C 1
ATOM 990 O O . GLY A 1 134 ? -19.095 -1.703 9.134 1.00 44.88 134 GLY A O 1
ATOM 991 N N . GLY A 1 135 ? -18.289 -0.736 7.270 1.00 47.06 135 GLY A N 1
ATOM 992 C CA . GLY A 1 135 ? -17.661 0.418 7.920 1.00 47.06 135 GLY A CA 1
ATOM 993 C C . GLY A 1 135 ? -18.433 1.692 7.597 1.00 47.06 135 GLY A C 1
ATOM 994 O O . GLY A 1 135 ? -18.756 1.929 6.440 1.00 47.06 135 GLY A O 1
ATOM 995 N N . THR A 1 136 ? -18.770 2.491 8.605 1.00 56.53 136 THR A N 1
ATOM 996 C CA . THR A 1 136 ? -19.742 3.584 8.449 1.00 56.53 136 THR A CA 1
ATOM 997 C C . THR A 1 136 ? -19.215 4.816 7.700 1.00 56.53 136 THR A C 1
ATOM 999 O O . THR A 1 136 ? -20.029 5.640 7.305 1.00 56.53 136 THR A O 1
ATOM 1002 N N . SER A 1 137 ? -17.908 4.940 7.446 1.00 65.44 137 SER A N 1
ATOM 1003 C CA . SER A 1 137 ? -17.358 5.863 6.440 1.00 65.44 137 SER A CA 1
ATOM 1004 C C . SER A 1 137 ? -15.887 5.527 6.155 1.00 65.44 137 SER A C 1
ATOM 1006 O O . SER A 1 137 ? -15.016 5.631 7.023 1.00 65.44 137 SER A O 1
ATOM 1008 N N . LEU A 1 138 ? -15.600 5.068 4.934 1.00 71.75 138 LEU A N 1
ATOM 1009 C CA . LEU A 1 138 ? -14.256 5.149 4.368 1.00 71.75 138 LEU A CA 1
ATOM 1010 C C . LEU A 1 138 ? -14.213 6.437 3.552 1.00 71.75 138 LEU A C 1
ATOM 1012 O O . LEU A 1 138 ? -14.975 6.575 2.599 1.00 71.75 138 LEU A O 1
ATOM 1016 N N . LYS A 1 139 ? -13.320 7.356 3.901 1.00 77.56 139 LYS A N 1
ATOM 1017 C CA . LYS A 1 139 ? -13.051 8.542 3.092 1.00 77.56 139 LYS A CA 1
ATOM 1018 C C . LYS A 1 139 ? -11.774 8.324 2.295 1.00 77.56 139 LYS A C 1
ATOM 1020 O O . LYS A 1 139 ? -10.801 7.786 2.822 1.00 77.56 139 LYS A O 1
ATOM 1025 N N . ALA A 1 140 ? -11.790 8.738 1.037 1.00 76.88 140 ALA A N 1
ATOM 1026 C CA . ALA A 1 140 ? -10.633 8.727 0.157 1.00 76.88 140 ALA A CA 1
ATOM 1027 C C . ALA A 1 140 ? -10.460 10.128 -0.422 1.00 76.88 140 ALA A C 1
ATOM 1029 O O . ALA A 1 140 ? -11.440 10.758 -0.824 1.00 76.88 140 ALA A O 1
ATOM 1030 N N . ALA A 1 141 ? -9.227 10.615 -0.453 1.00 81.12 141 ALA A N 1
ATOM 1031 C CA . ALA A 1 141 ? -8.907 11.918 -1.010 1.00 81.12 141 ALA A CA 1
ATOM 1032 C C . ALA A 1 141 ? -7.537 11.880 -1.702 1.00 81.12 141 ALA A C 1
ATOM 1034 O O . ALA A 1 141 ? -6.631 11.173 -1.248 1.00 81.12 141 ALA A O 1
ATOM 1035 N N . PRO A 1 142 ? -7.368 12.609 -2.819 1.00 83.00 142 PRO A N 1
ATOM 1036 C CA . PRO A 1 142 ? -6.071 12.723 -3.464 1.00 83.00 142 PRO A CA 1
ATOM 1037 C C . PRO A 1 142 ? -5.110 13.510 -2.567 1.00 83.00 142 PRO A C 1
ATOM 1039 O O . PRO A 1 142 ? -5.478 14.555 -2.037 1.00 83.00 142 PRO A O 1
ATOM 1042 N N . MET A 1 143 ? -3.873 13.029 -2.451 1.00 85.56 143 MET A N 1
ATOM 1043 C CA . MET A 1 143 ? -2.776 13.818 -1.893 1.00 85.56 143 MET A CA 1
ATOM 1044 C C . MET A 1 143 ? -2.320 14.820 -2.952 1.00 85.56 143 MET A C 1
ATOM 1046 O O . MET A 1 143 ? -2.100 14.440 -4.107 1.00 85.56 143 MET A O 1
ATOM 1050 N N . VAL A 1 144 ? -2.190 16.087 -2.577 1.00 87.94 144 VAL A N 1
ATOM 1051 C CA . VAL A 1 144 ? -1.726 17.173 -3.438 1.00 87.94 144 VAL A CA 1
ATOM 1052 C C . VAL A 1 144 ? -0.586 17.932 -2.773 1.00 87.94 144 VAL A C 1
ATOM 1054 O O . VAL A 1 144 ? -0.591 18.162 -1.567 1.00 87.94 144 VAL A O 1
ATOM 1057 N N . THR A 1 145 ? 0.418 18.315 -3.549 1.00 89.50 145 THR A N 1
ATOM 1058 C CA . THR A 1 145 ? 1.450 19.262 -3.119 1.00 89.50 145 THR A CA 1
ATOM 1059 C C . THR A 1 145 ? 0.887 20.683 -2.976 1.00 89.50 145 THR A C 1
ATOM 1061 O O . THR A 1 145 ? -0.168 20.993 -3.538 1.00 89.50 145 THR A O 1
ATOM 1064 N N . PRO A 1 146 ? 1.631 21.605 -2.335 1.00 88.81 146 PRO A N 1
ATOM 1065 C CA . PRO A 1 146 ? 1.289 23.030 -2.319 1.00 88.81 146 PRO A CA 1
ATOM 1066 C C . PRO A 1 146 ? 1.142 23.675 -3.711 1.00 88.81 146 PRO A C 1
ATOM 1068 O O . PRO A 1 146 ? 0.395 24.637 -3.865 1.00 88.81 146 PRO A O 1
ATOM 1071 N N . ASP A 1 147 ? 1.818 23.150 -4.742 1.00 85.94 147 ASP A N 1
ATOM 1072 C CA . ASP A 1 147 ? 1.650 23.570 -6.144 1.00 85.94 147 ASP A CA 1
ATOM 1073 C C . ASP A 1 147 ? 0.511 22.827 -6.875 1.00 85.94 147 ASP A C 1
ATOM 1075 O O . ASP A 1 147 ? 0.441 22.846 -8.105 1.00 85.94 147 ASP A O 1
ATOM 1079 N N . ASN A 1 148 ? -0.401 22.203 -6.120 1.00 82.75 148 ASN A N 1
ATOM 1080 C CA . ASN A 1 148 ? -1.601 21.508 -6.589 1.00 82.75 148 ASN A CA 1
ATOM 1081 C C . ASN A 1 148 ? -1.314 20.352 -7.566 1.00 82.75 148 ASN A C 1
ATOM 1083 O O . ASN A 1 148 ? -2.117 20.043 -8.452 1.00 82.75 148 ASN A O 1
ATOM 1087 N N . LYS A 1 149 ? -0.156 19.699 -7.422 1.00 82.00 149 LYS A N 1
ATOM 1088 C CA . LYS A 1 149 ? 0.171 18.476 -8.156 1.00 82.00 149 LYS A CA 1
ATOM 1089 C C . LYS A 1 149 ? -0.215 17.274 -7.324 1.00 82.00 149 LYS A C 1
ATOM 1091 O O . LYS A 1 149 ? 0.093 17.196 -6.142 1.00 82.00 149 LYS A O 1
ATOM 1096 N N . ARG A 1 150 ? -0.883 16.315 -7.953 1.00 80.12 150 ARG A N 1
ATOM 1097 C CA . ARG A 1 150 ? -1.301 15.088 -7.282 1.00 80.12 150 ARG A CA 1
ATOM 1098 C C . ARG A 1 150 ? -0.094 14.191 -7.013 1.00 80.12 150 ARG A C 1
ATOM 1100 O O . ARG A 1 150 ? 0.644 13.886 -7.945 1.00 80.12 150 ARG A O 1
ATOM 1107 N N . THR A 1 151 ? 0.063 13.754 -5.768 1.00 82.25 151 THR A N 1
ATOM 1108 C CA . THR A 1 151 ? 1.219 12.976 -5.300 1.00 82.25 151 THR A CA 1
ATOM 1109 C C . THR A 1 151 ? 0.881 11.597 -4.760 1.00 82.25 151 THR A C 1
ATOM 1111 O O . THR A 1 151 ? 1.779 10.879 -4.338 1.00 82.25 151 THR A O 1
ATOM 1114 N N . GLY A 1 152 ? -0.397 11.221 -4.742 1.00 80.06 152 GLY A N 1
ATOM 1115 C CA . GLY A 1 152 ? -0.843 9.929 -4.232 1.00 80.06 152 GLY A CA 1
ATOM 1116 C C . GLY A 1 152 ? -2.279 9.969 -3.724 1.00 80.06 152 GLY A C 1
ATOM 1117 O O . GLY A 1 152 ? -3.092 10.792 -4.165 1.00 80.06 152 GLY A O 1
ATOM 1118 N N . GLU A 1 153 ? -2.593 9.076 -2.790 1.00 81.12 153 GLU A N 1
ATOM 1119 C CA . GLU A 1 153 ? -3.917 8.943 -2.180 1.00 81.12 153 GLU A CA 1
ATOM 1120 C C . GLU A 1 153 ? -3.821 8.719 -0.670 1.00 81.12 153 GLU A C 1
ATOM 1122 O O . GLU A 1 153 ? -2.957 7.978 -0.189 1.00 81.12 153 GLU A O 1
ATOM 1127 N N . ALA A 1 154 ? -4.751 9.332 0.062 1.00 84.25 154 ALA A N 1
ATOM 1128 C CA . ALA A 1 154 ? -4.992 9.066 1.469 1.00 84.25 154 ALA A CA 1
ATOM 1129 C C . ALA A 1 154 ? -6.369 8.428 1.662 1.00 84.25 154 ALA A C 1
ATOM 1131 O O . ALA A 1 154 ? -7.357 8.825 1.038 1.00 84.25 154 ALA A O 1
ATOM 1132 N N . PHE A 1 155 ? -6.430 7.475 2.585 1.00 81.75 155 PHE A N 1
ATOM 1133 C CA . PHE A 1 155 ? -7.642 6.799 3.016 1.00 81.75 155 PHE A CA 1
ATOM 1134 C C . PHE A 1 155 ? -7.778 6.917 4.527 1.00 81.75 155 PHE A C 1
ATOM 1136 O O . PHE A 1 155 ? -6.822 6.657 5.257 1.00 81.75 155 PHE A O 1
ATOM 1143 N N . ALA A 1 156 ? -8.976 7.247 4.994 1.00 82.81 156 ALA A N 1
ATOM 1144 C CA . ALA A 1 156 ? -9.311 7.277 6.408 1.00 82.81 156 ALA A CA 1
ATOM 1145 C C . ALA A 1 156 ? -10.552 6.427 6.669 1.00 82.81 156 ALA A C 1
ATOM 1147 O O . ALA A 1 156 ? -11.619 6.662 6.098 1.00 82.81 156 ALA A O 1
ATOM 1148 N N . PHE A 1 157 ? -10.418 5.443 7.552 1.00 76.38 157 PHE A N 1
ATOM 1149 C CA . PHE A 1 157 ? -11.507 4.565 7.954 1.00 76.38 157 PHE A CA 1
ATOM 1150 C C . PHE A 1 157 ? -11.982 4.895 9.366 1.00 76.38 157 PHE A C 1
ATOM 1152 O O . PHE A 1 157 ? -11.200 4.852 10.317 1.00 76.38 157 PHE A O 1
ATOM 1159 N N . GLN A 1 158 ? -13.281 5.159 9.522 1.00 72.75 158 GLN A N 1
ATOM 1160 C CA . GLN A 1 158 ? -13.882 5.596 10.788 1.00 72.75 158 GLN A CA 1
ATOM 1161 C C . GLN A 1 158 ? -14.822 4.528 11.374 1.00 72.75 158 GLN A C 1
ATOM 1163 O O . GLN A 1 158 ? -16.033 4.706 11.488 1.00 72.75 158 GLN A O 1
ATOM 1168 N N . GLY A 1 159 ? -14.263 3.366 11.726 1.00 66.81 159 GLY A N 1
ATOM 1169 C CA . GLY A 1 159 ? -15.013 2.246 12.310 1.00 66.81 159 GLY A CA 1
ATOM 1170 C C . GLY A 1 159 ? -14.587 1.878 13.734 1.00 66.81 159 GLY A C 1
ATOM 1171 O O . GLY A 1 159 ? -13.940 2.643 14.440 1.00 66.81 159 GLY A O 1
ATOM 1172 N N . LYS A 1 160 ? -14.903 0.641 14.151 1.00 65.38 160 LYS A N 1
ATOM 1173 C CA . LYS A 1 160 ? -14.514 0.090 15.471 1.00 65.38 160 LYS A CA 1
ATOM 1174 C C . LYS A 1 160 ? -12.998 0.058 15.707 1.00 65.38 160 LYS A C 1
ATOM 1176 O O . LYS A 1 160 ? -12.561 -0.024 16.849 1.00 65.38 160 LYS A O 1
ATOM 1181 N N . ARG A 1 161 ? -12.216 0.051 14.626 1.00 67.56 161 ARG A N 1
ATOM 1182 C CA . ARG A 1 161 ? -10.752 0.130 14.618 1.00 67.56 161 ARG A CA 1
ATOM 1183 C C . ARG A 1 161 ? -10.371 1.151 13.548 1.00 67.56 161 ARG A C 1
ATOM 1185 O O . ARG A 1 161 ? -10.313 0.765 12.381 1.00 67.56 161 ARG A O 1
ATOM 1192 N N . PRO A 1 162 ? -10.253 2.438 13.897 1.00 76.81 162 PRO A N 1
ATOM 1193 C CA . PRO A 1 162 ? -9.977 3.460 12.909 1.00 76.81 162 PRO A CA 1
ATOM 1194 C C . PRO A 1 162 ? -8.518 3.355 12.452 1.00 76.81 162 PRO A C 1
ATOM 1196 O O . PRO A 1 162 ? -7.628 3.016 13.235 1.00 76.81 162 PRO A O 1
ATOM 1199 N N . TRP A 1 163 ? -8.282 3.593 11.169 1.00 81.25 163 TRP A N 1
ATOM 1200 C CA . TRP A 1 163 ? -6.959 3.514 10.555 1.00 81.25 163 TRP A CA 1
ATOM 1201 C C . TRP A 1 163 ? -6.846 4.515 9.412 1.00 81.25 163 TRP A C 1
ATOM 1203 O O . TRP A 1 163 ? -7.852 4.934 8.833 1.00 81.25 163 TRP A O 1
ATOM 1213 N N . VAL A 1 164 ? -5.609 4.886 9.105 1.00 83.69 164 VAL A N 1
ATOM 1214 C CA . VAL A 1 164 ? -5.247 5.721 7.964 1.00 83.69 164 VAL A CA 1
ATOM 1215 C C . VAL A 1 164 ? -4.253 4.959 7.102 1.00 83.69 164 VAL A C 1
ATOM 1217 O O . VAL A 1 164 ? -3.357 4.289 7.616 1.00 83.69 164 VAL A O 1
ATOM 1220 N N . LEU A 1 165 ? -4.431 5.054 5.790 1.00 81.75 165 LEU A N 1
ATOM 1221 C CA . LEU A 1 165 ? -3.477 4.580 4.797 1.00 81.75 165 LEU A CA 1
ATOM 1222 C C . LEU A 1 165 ? -3.087 5.761 3.913 1.00 81.75 165 LEU A C 1
ATOM 1224 O O . LEU A 1 165 ? -3.954 6.409 3.334 1.00 81.75 165 LEU A O 1
ATOM 1228 N N . VAL A 1 166 ? -1.791 6.019 3.798 1.00 83.94 166 VAL A N 1
ATOM 1229 C CA . VAL A 1 166 ? -1.225 7.043 2.921 1.00 83.94 166 VAL A CA 1
ATOM 1230 C C . VAL A 1 166 ? -0.330 6.368 1.910 1.00 83.94 166 VAL A C 1
ATOM 1232 O O . VAL A 1 166 ? 0.510 5.541 2.265 1.00 83.94 166 VAL A O 1
ATOM 1235 N N . THR A 1 167 ? -0.506 6.745 0.655 1.00 79.12 167 THR A N 1
ATOM 1236 C CA . THR A 1 167 ? 0.360 6.352 -0.449 1.00 79.12 167 THR A CA 1
ATOM 1237 C C . THR A 1 167 ? 0.942 7.605 -1.077 1.00 79.12 167 THR A C 1
ATOM 123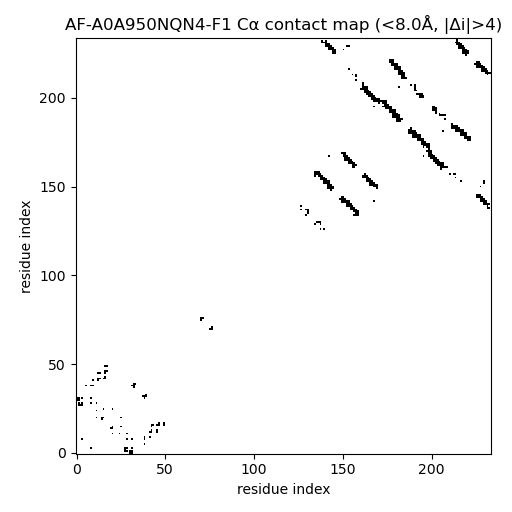9 O O . THR A 1 167 ? 0.232 8.587 -1.301 1.00 79.12 167 THR A O 1
ATOM 1242 N N . VAL A 1 168 ? 2.238 7.562 -1.345 1.00 81.31 168 VAL A N 1
ATOM 1243 C CA . VAL A 1 168 ? 2.962 8.553 -2.130 1.00 81.31 168 VAL A CA 1
ATOM 1244 C C . VAL A 1 168 ? 3.416 7.846 -3.398 1.00 81.31 168 VAL A C 1
ATOM 1246 O O . VAL A 1 168 ? 4.056 6.800 -3.333 1.00 81.31 168 VAL A O 1
ATOM 1249 N N . ASP A 1 169 ? 3.045 8.410 -4.536 1.00 77.44 169 ASP A N 1
ATOM 1250 C CA . ASP A 1 169 ? 3.442 7.987 -5.872 1.00 77.44 169 ASP A CA 1
ATOM 1251 C C . ASP A 1 169 ? 3.739 9.244 -6.697 1.00 77.44 169 ASP A C 1
ATOM 1253 O O . ASP A 1 169 ? 2.898 9.777 -7.427 1.00 77.44 169 ASP A O 1
ATOM 1257 N N . TYR A 1 170 ? 4.927 9.797 -6.463 1.00 78.81 170 TYR A N 1
ATOM 1258 C CA . TYR A 1 170 ? 5.371 11.041 -7.063 1.00 78.81 170 TYR A CA 1
ATOM 1259 C C . TYR A 1 170 ? 6.893 11.092 -7.164 1.00 78.81 170 TYR A C 1
ATOM 1261 O O . TYR A 1 170 ? 7.593 11.432 -6.214 1.00 78.81 170 TYR A O 1
ATOM 1269 N N . THR A 1 171 ? 7.410 10.819 -8.360 1.00 70.94 171 THR A N 1
ATOM 1270 C CA . THR A 1 171 ? 8.850 10.681 -8.640 1.00 70.94 171 THR A CA 1
ATOM 1271 C C . THR A 1 171 ? 9.685 11.929 -8.351 1.00 70.94 171 THR A C 1
ATOM 1273 O O . THR A 1 171 ? 10.907 11.841 -8.303 1.00 70.94 171 THR A O 1
ATOM 1276 N N . THR A 1 172 ? 9.070 13.107 -8.192 1.00 77.56 172 THR A N 1
ATOM 1277 C CA . THR A 1 172 ? 9.807 14.325 -7.814 1.00 77.56 172 THR A CA 1
ATOM 1278 C C . THR A 1 172 ? 9.850 14.556 -6.305 1.00 77.56 172 THR A C 1
ATOM 1280 O O . THR A 1 172 ? 10.459 15.534 -5.873 1.00 77.56 172 THR A O 1
ATOM 1283 N N . MET A 1 173 ? 9.188 13.722 -5.498 1.00 80.44 173 MET A N 1
ATOM 1284 C CA . MET A 1 173 ? 9.345 13.751 -4.048 1.00 80.44 173 MET A CA 1
ATOM 1285 C C . MET A 1 173 ? 10.712 13.151 -3.688 1.00 80.44 173 MET A C 1
ATOM 1287 O O . MET A 1 173 ? 11.011 12.041 -4.130 1.00 80.44 173 MET A O 1
ATOM 1291 N N . PRO A 1 174 ? 11.558 13.863 -2.922 1.00 85.94 174 PRO A N 1
ATOM 1292 C CA . PRO A 1 174 ? 12.860 13.337 -2.536 1.00 85.94 174 PRO A CA 1
ATOM 1293 C C . PRO A 1 174 ? 12.742 12.038 -1.733 1.00 85.94 174 PRO A C 1
ATOM 1295 O O . PRO A 1 174 ? 11.804 11.850 -0.959 1.00 85.94 174 PRO A O 1
ATOM 1298 N N . SER A 1 175 ? 13.725 11.153 -1.887 1.00 85.44 175 SER A N 1
ATOM 1299 C CA . SER A 1 175 ? 13.835 9.985 -1.016 1.00 85.44 175 SER A CA 1
ATOM 1300 C C . SER A 1 175 ? 14.163 10.435 0.410 1.00 85.44 175 SER A C 1
ATOM 1302 O O . SER A 1 175 ? 15.058 11.257 0.620 1.00 85.44 175 SER A O 1
ATOM 1304 N N . GLY A 1 176 ? 13.456 9.895 1.396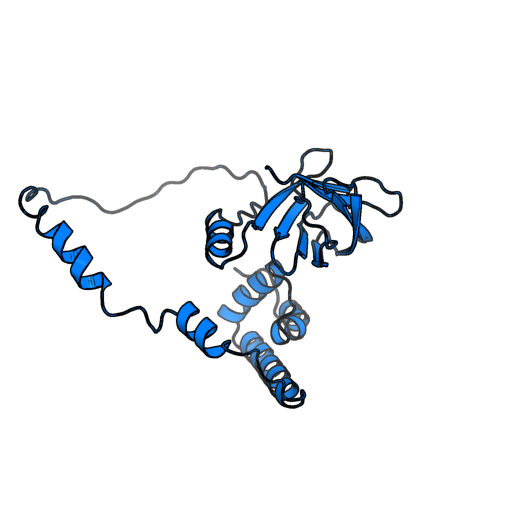 1.00 87.50 176 GLY A N 1
ATOM 1305 C CA . GLY A 1 176 ? 13.593 10.308 2.787 1.00 87.50 176 GLY A CA 1
ATOM 1306 C C . GLY A 1 176 ? 12.484 9.773 3.681 1.00 87.50 176 GLY A C 1
ATOM 1307 O O . GLY A 1 176 ? 11.554 9.106 3.229 1.00 87.50 176 GLY A O 1
ATOM 1308 N N . THR A 1 177 ? 12.592 10.071 4.971 1.00 92.56 177 THR A N 1
ATOM 1309 C CA . THR A 1 177 ? 11.552 9.758 5.953 1.00 92.56 177 THR A CA 1
ATOM 1310 C C . THR A 1 177 ? 10.765 11.021 6.259 1.00 92.56 177 THR A C 1
ATOM 1312 O O . THR A 1 177 ? 11.348 12.051 6.594 1.00 92.56 177 THR A O 1
ATOM 1315 N N . TYR A 1 178 ? 9.447 10.916 6.165 1.00 93.50 178 TYR A N 1
ATOM 1316 C CA . TYR A 1 178 ? 8.498 11.997 6.385 1.00 93.50 178 TYR A CA 1
ATOM 1317 C C . TYR A 1 178 ? 7.551 11.625 7.516 1.00 93.50 178 TYR A C 1
ATOM 1319 O O . TYR A 1 178 ? 7.260 10.448 7.727 1.00 93.50 178 TYR A O 1
ATOM 1327 N N . GLU A 1 179 ? 7.062 12.614 8.244 1.00 95.81 179 GLU A N 1
ATOM 1328 C CA . GLU A 1 179 ? 6.045 12.408 9.266 1.00 95.81 179 GLU A CA 1
ATOM 1329 C C . GLU A 1 179 ? 4.653 12.541 8.646 1.00 95.81 179 GLU A C 1
ATOM 1331 O O . GLU A 1 179 ? 4.412 13.395 7.790 1.00 95.81 179 GLU A O 1
ATOM 1336 N N . VAL A 1 180 ? 3.736 11.672 9.062 1.00 93.31 180 VAL A N 1
ATOM 1337 C CA . VAL A 1 180 ? 2.341 11.702 8.634 1.00 93.31 180 VAL A CA 1
ATOM 1338 C C . VAL A 1 180 ? 1.490 12.186 9.795 1.00 93.31 180 VAL A C 1
ATOM 1340 O O . VAL A 1 180 ? 1.482 11.597 10.878 1.00 93.31 180 VAL A O 1
ATOM 1343 N N . LEU A 1 181 ? 0.750 13.258 9.543 1.00 93.56 181 LEU A N 1
ATOM 1344 C CA . LEU A 1 181 ? -0.166 13.881 10.481 1.00 93.56 181 LEU A CA 1
ATOM 1345 C C . LEU A 1 181 ? -1.604 13.638 10.021 1.00 93.56 181 LEU A C 1
ATOM 1347 O O . LEU A 1 181 ? -1.927 13.802 8.843 1.00 93.56 181 LEU A O 1
ATOM 1351 N N . LEU A 1 182 ? -2.470 13.270 10.957 1.00 90.31 182 LEU A N 1
ATOM 1352 C CA . LEU A 1 182 ? -3.915 13.227 10.775 1.00 90.31 182 LEU A CA 1
ATOM 1353 C C . LEU A 1 182 ? -4.530 14.433 11.478 1.00 90.31 182 LEU A C 1
ATOM 1355 O O . LEU A 1 182 ? -4.395 14.570 12.694 1.00 90.31 182 LEU A O 1
ATOM 1359 N N . ASP A 1 183 ? -5.232 15.270 10.726 1.00 89.62 183 ASP A N 1
ATOM 1360 C CA . ASP A 1 183 ? -5.986 16.388 11.275 1.00 89.62 183 ASP A CA 1
ATOM 1361 C C . ASP A 1 183 ? -7.415 15.943 11.582 1.00 89.62 183 ASP A C 1
ATOM 1363 O O . ASP A 1 183 ? -8.166 15.521 10.694 1.00 89.62 183 ASP A O 1
ATOM 1367 N N . ASP A 1 184 ? -7.799 16.073 12.847 1.00 83.81 184 ASP A N 1
ATOM 1368 C CA . ASP A 1 184 ? -9.157 15.840 13.325 1.00 83.81 184 ASP A CA 1
ATOM 1369 C C . ASP A 1 184 ? -9.746 17.114 13.964 1.00 83.81 184 ASP A C 1
ATOM 1371 O O . ASP A 1 184 ? -9.191 18.210 13.856 1.00 83.81 184 ASP A O 1
ATOM 1375 N N . THR A 1 185 ? -10.901 17.009 14.626 1.00 80.12 185 THR A N 1
ATOM 1376 C CA . THR A 1 185 ? -11.548 18.159 15.290 1.00 80.12 185 THR A CA 1
ATOM 1377 C C . THR A 1 185 ? -10.779 18.705 16.499 1.00 80.12 185 THR A C 1
ATOM 1379 O O . THR A 1 185 ? -11.073 19.809 16.957 1.00 80.12 185 THR A O 1
ATOM 1382 N N . LYS A 1 186 ? -9.811 17.956 17.033 1.00 81.12 186 LYS A N 1
ATOM 1383 C CA . LYS A 1 186 ? -8.946 18.341 18.157 1.00 81.12 186 LYS A CA 1
ATOM 1384 C C . LYS A 1 186 ? -7.590 18.877 17.692 1.00 81.12 186 LYS A C 1
ATOM 1386 O O . LYS A 1 186 ? -6.879 19.457 18.510 1.00 81.12 186 LYS A O 1
ATOM 1391 N N . GLY A 1 187 ? -7.251 18.716 16.413 1.00 84.06 187 GLY A N 1
ATOM 1392 C CA . GLY A 1 187 ? -6.029 19.224 15.794 1.00 84.06 187 GLY A CA 1
ATOM 1393 C C . GLY A 1 187 ? -5.206 18.131 15.103 1.00 84.06 187 GLY A C 1
ATOM 1394 O O . GLY A 1 187 ? -5.702 17.024 14.898 1.00 84.06 187 GLY A O 1
ATOM 1395 N N . PRO A 1 188 ? -3.957 18.438 14.713 1.00 88.12 188 PRO A N 1
ATOM 1396 C CA . PRO A 1 188 ? -3.039 17.453 14.153 1.00 88.12 188 PRO A CA 1
ATOM 1397 C C . PRO A 1 188 ? -2.551 16.449 15.187 1.00 88.12 188 PRO A C 1
ATOM 1399 O O . PRO A 1 188 ? -2.062 16.832 16.251 1.00 88.12 188 PRO A O 1
ATOM 1402 N N . HIS A 1 189 ? -2.549 15.178 14.805 1.00 87.38 189 HIS A N 1
ATOM 1403 C CA . HIS A 1 189 ? -1.920 14.097 15.557 1.00 87.38 189 HIS A CA 1
ATOM 1404 C C . HIS A 1 189 ? -0.957 13.340 14.657 1.00 87.38 189 HIS A C 1
ATOM 1406 O O . HIS A 1 189 ? -1.303 12.984 13.531 1.00 87.38 189 HIS A O 1
ATOM 1412 N N . SER A 1 190 ? 0.236 13.050 15.166 1.00 90.31 190 SER A N 1
ATOM 1413 C CA . SER A 1 190 ? 1.171 12.173 14.467 1.00 90.31 190 SER A CA 1
ATOM 1414 C C . SER A 1 190 ? 0.632 10.746 14.440 1.00 90.31 190 SER A C 1
ATOM 1416 O O . SER A 1 190 ? 0.236 10.205 15.477 1.00 90.31 190 SER A O 1
ATOM 1418 N N . VAL A 1 191 ? 0.598 10.141 13.253 1.00 86.50 191 VAL A N 1
ATOM 1419 C CA . VAL A 1 191 ? 0.166 8.746 13.055 1.00 86.50 191 VAL A CA 1
ATOM 1420 C C . VAL A 1 191 ? 1.317 7.820 12.669 1.00 86.50 191 VAL A C 1
ATOM 1422 O O . VAL A 1 191 ? 1.134 6.607 12.609 1.00 86.50 191 VAL A O 1
ATOM 1425 N N . GLY A 1 192 ? 2.514 8.365 12.453 1.00 88.31 192 GLY A N 1
ATOM 1426 C CA . GLY A 1 192 ? 3.724 7.605 12.161 1.00 88.31 192 GLY A CA 1
ATOM 1427 C C . GLY A 1 192 ? 4.589 8.275 11.103 1.00 88.31 192 GLY A C 1
ATOM 1428 O O . GLY A 1 192 ? 4.301 9.380 10.644 1.00 88.31 192 GLY A O 1
ATOM 1429 N N . SER A 1 193 ? 5.655 7.587 10.705 1.00 90.38 193 SER A N 1
ATOM 1430 C CA . SER A 1 193 ? 6.553 8.040 9.650 1.00 90.38 193 SER A CA 1
ATOM 1431 C C . SER A 1 193 ? 6.450 7.160 8.409 1.00 90.38 193 SER A C 1
ATOM 1433 O O . SER A 1 193 ? 6.345 5.937 8.492 1.00 90.38 193 SER A O 1
ATOM 1435 N N . ILE A 1 194 ? 6.478 7.798 7.244 1.00 86.25 194 ILE A N 1
ATOM 1436 C CA . ILE A 1 194 ? 6.504 7.158 5.932 1.00 86.25 194 ILE A CA 1
ATOM 1437 C C . ILE A 1 194 ? 7.906 7.294 5.344 1.00 86.25 194 ILE A C 1
ATOM 1439 O O . ILE A 1 194 ? 8.467 8.389 5.288 1.00 86.25 194 ILE A O 1
ATOM 1443 N N . THR A 1 195 ? 8.483 6.183 4.896 1.00 89.88 195 THR A N 1
ATOM 1444 C CA . THR A 1 195 ? 9.716 6.208 4.105 1.00 89.88 195 THR A CA 1
ATOM 1445 C C . THR A 1 195 ? 9.346 6.250 2.631 1.00 89.88 195 THR A C 1
ATOM 1447 O O . THR A 1 195 ? 8.623 5.381 2.144 1.00 89.88 195 THR A O 1
ATOM 1450 N N . VAL A 1 196 ? 9.834 7.274 1.936 1.00 82.69 196 VAL A N 1
ATOM 1451 C CA . VAL A 1 196 ? 9.704 7.433 0.490 1.00 82.69 196 VAL A CA 1
ATOM 1452 C C . VAL A 1 196 ? 11.045 7.085 -0.150 1.00 82.69 196 VAL A C 1
ATOM 1454 O O . VAL A 1 196 ? 12.080 7.626 0.241 1.00 82.69 196 VAL A O 1
ATOM 1457 N N . ALA A 1 197 ? 11.030 6.184 -1.125 1.00 72.38 197 ALA A N 1
ATOM 1458 C CA . ALA A 1 197 ? 12.175 5.804 -1.940 1.00 72.38 197 ALA A CA 1
ATOM 1459 C C . ALA A 1 197 ? 11.790 5.926 -3.417 1.00 72.38 197 ALA A C 1
ATOM 1461 O O . ALA A 1 197 ? 10.755 5.410 -3.833 1.00 72.38 197 ALA A O 1
ATOM 1462 N N . ASP A 1 198 ? 12.593 6.660 -4.187 1.00 74.69 198 ASP A N 1
ATOM 1463 C CA . ASP A 1 198 ? 12.381 6.906 -5.621 1.00 74.69 198 ASP A CA 1
ATOM 1464 C C . ASP A 1 198 ? 10.993 7.497 -5.944 1.00 74.69 198 ASP A C 1
ATOM 1466 O O . ASP A 1 198 ? 10.413 7.264 -7.000 1.00 74.69 198 ASP A O 1
ATOM 1470 N N . GLY A 1 199 ? 10.458 8.296 -5.014 1.00 72.25 199 GLY A N 1
ATOM 1471 C CA . GLY A 1 199 ? 9.135 8.912 -5.121 1.00 72.25 199 GLY A CA 1
ATOM 1472 C C . GLY A 1 199 ? 7.965 8.004 -4.744 1.00 72.25 199 GLY A C 1
ATOM 1473 O O . GLY A 1 199 ? 6.816 8.413 -4.901 1.00 72.25 199 GLY A O 1
ATOM 1474 N N . HIS A 1 200 ? 8.230 6.810 -4.215 1.00 71.56 200 HIS A N 1
ATOM 1475 C CA . HIS A 1 200 ? 7.208 5.867 -3.775 1.00 71.56 200 HIS A CA 1
ATOM 1476 C C . HIS A 1 200 ? 7.283 5.631 -2.269 1.00 71.56 200 HIS A C 1
ATOM 1478 O O . HIS A 1 200 ? 8.360 5.434 -1.710 1.00 71.56 200 HIS A O 1
ATOM 1484 N N . GLY A 1 201 ? 6.139 5.620 -1.594 1.00 72.12 201 GLY A N 1
ATOM 1485 C CA . GLY A 1 201 ? 6.067 5.320 -0.167 1.00 72.12 201 GLY A CA 1
ATOM 1486 C C . GLY A 1 201 ? 4.663 4.923 0.256 1.00 72.12 201 GLY A C 1
ATOM 1487 O O . GLY A 1 201 ? 3.675 5.337 -0.351 1.00 72.12 201 GLY A O 1
ATOM 1488 N N . MET A 1 202 ? 4.560 4.132 1.320 1.00 79.19 202 MET A N 1
ATOM 1489 C CA . MET A 1 202 ? 3.273 3.752 1.895 1.00 79.19 202 MET A CA 1
ATOM 1490 C C . MET A 1 202 ? 3.355 3.684 3.417 1.00 79.19 202 MET A C 1
ATOM 1492 O O . MET A 1 202 ? 4.296 3.119 3.969 1.00 79.19 202 MET A O 1
ATOM 1496 N N . LEU A 1 203 ? 2.338 4.219 4.088 1.00 79.62 203 LEU A N 1
ATOM 1497 C CA . LEU A 1 203 ? 2.141 4.077 5.527 1.00 79.62 203 LEU A CA 1
ATOM 1498 C C . LEU A 1 203 ? 0.703 3.658 5.808 1.00 79.62 203 LEU A C 1
ATOM 1500 O O . LEU A 1 203 ? -0.224 4.393 5.483 1.00 79.62 203 LEU A O 1
ATOM 1504 N N . GLY A 1 204 ? 0.526 2.516 6.466 1.00 79.25 204 GLY A N 1
ATOM 1505 C CA . GLY A 1 204 ? -0.723 2.149 7.129 1.00 79.25 204 GLY A CA 1
ATOM 1506 C C . GLY A 1 204 ? -0.546 2.245 8.641 1.00 79.25 204 GLY A C 1
ATOM 1507 O O . GLY A 1 204 ? 0.349 1.601 9.186 1.00 79.25 204 GLY A O 1
ATOM 1508 N N . ALA A 1 205 ? -1.387 3.020 9.320 1.00 75.56 205 ALA A N 1
ATOM 1509 C CA . ALA A 1 205 ? -1.303 3.216 10.763 1.00 75.56 205 ALA A CA 1
ATOM 1510 C C . ALA A 1 205 ? -2.690 3.205 11.427 1.00 75.56 205 ALA A C 1
ATOM 1512 O O . ALA A 1 205 ? -3.670 3.659 10.827 1.00 75.56 205 ALA A O 1
ATOM 1513 N N . PRO A 1 206 ? -2.808 2.718 12.677 1.00 73.94 206 PRO A N 1
ATOM 1514 C CA . PRO A 1 206 ? -3.991 2.969 13.490 1.00 73.94 206 PRO A CA 1
ATOM 1515 C C . PRO A 1 206 ? -4.206 4.477 13.649 1.00 73.94 206 PRO A C 1
ATOM 1517 O O . PRO A 1 206 ? -3.266 5.211 13.945 1.00 73.94 206 PRO A O 1
ATOM 1520 N N . ALA A 1 207 ? -5.440 4.941 13.479 1.00 73.94 207 ALA A N 1
ATOM 1521 C CA . ALA A 1 207 ? -5.764 6.338 13.727 1.00 73.94 207 ALA A CA 1
ATOM 1522 C C . ALA A 1 207 ? -5.991 6.555 15.238 1.00 73.94 207 ALA A C 1
ATOM 1524 O O . ALA A 1 207 ? -6.552 5.670 15.899 1.00 73.94 207 ALA A O 1
ATOM 1525 N N . PRO A 1 208 ? -5.593 7.713 15.797 1.00 66.00 208 PRO A N 1
ATOM 1526 C CA . PRO A 1 208 ? -5.854 8.071 17.184 1.00 66.00 208 PRO A CA 1
ATOM 1527 C C . PRO A 1 208 ? -7.328 7.872 17.550 1.00 66.00 208 PRO A C 1
ATOM 1529 O O . PRO A 1 208 ? -8.249 8.308 16.858 1.00 66.00 208 PRO A O 1
ATOM 1532 N N . VAL A 1 209 ? -7.556 7.142 18.640 1.00 51.28 209 VAL A N 1
ATOM 1533 C CA . VAL A 1 209 ? -8.887 6.692 19.053 1.00 51.28 209 VAL A CA 1
ATOM 1534 C C . VAL A 1 209 ? -9.655 7.875 19.635 1.00 51.28 209 VAL A C 1
ATOM 1536 O O . VAL A 1 209 ? -9.335 8.350 20.724 1.00 51.28 209 VAL A O 1
ATOM 1539 N N . GLY A 1 210 ? -10.682 8.361 18.933 1.00 52.09 210 GLY A N 1
ATOM 1540 C CA . GLY A 1 210 ? -11.415 9.509 19.457 1.00 52.09 210 GLY A CA 1
ATOM 1541 C C . GLY A 1 210 ? -12.561 10.066 18.635 1.00 52.09 210 GLY A C 1
ATOM 1542 O O . GLY A 1 210 ? -12.784 11.258 18.762 1.00 52.09 210 GLY A O 1
ATOM 1543 N N . GLY A 1 211 ? -13.277 9.265 17.834 1.00 47.75 211 GLY A N 1
ATOM 1544 C CA . GLY A 1 211 ? -14.587 9.622 17.249 1.00 47.75 211 GLY A CA 1
ATOM 1545 C C . GLY A 1 211 ? -14.661 10.903 16.404 1.00 47.75 211 GLY A C 1
ATOM 1546 O O . GLY A 1 211 ? -15.752 11.287 15.997 1.00 47.75 211 GLY A O 1
ATOM 1547 N N . ALA A 1 212 ? -13.536 11.570 16.170 1.00 53.38 212 ALA A N 1
ATOM 1548 C CA . ALA A 1 212 ? -13.449 12.785 15.399 1.00 53.38 212 ALA A CA 1
ATOM 1549 C C . ALA A 1 212 ? -13.306 12.405 13.929 1.00 53.38 212 ALA A C 1
ATOM 1551 O O . ALA A 1 212 ? -12.508 11.537 13.568 1.00 53.38 212 ALA A O 1
ATOM 1552 N N . GLU A 1 213 ? -14.125 13.032 13.095 1.00 72.06 213 GLU A N 1
ATOM 1553 C CA . GLU A 1 213 ? -14.009 12.923 11.652 1.00 72.06 213 GLU A CA 1
ATOM 1554 C C . GLU A 1 213 ? -12.593 13.328 11.234 1.00 72.06 213 GLU A C 1
ATOM 1556 O O . GLU A 1 213 ? -12.129 14.422 11.558 1.00 72.06 213 GLU A O 1
ATOM 1561 N N . ALA A 1 214 ? -11.901 12.431 10.531 1.00 75.94 214 ALA A N 1
ATOM 1562 C CA . ALA A 1 214 ? -10.667 12.781 9.847 1.00 75.94 214 ALA A CA 1
ATOM 1563 C C . ALA A 1 214 ? -10.990 13.852 8.798 1.00 75.94 214 ALA A C 1
ATOM 1565 O O . ALA A 1 214 ? -11.769 13.589 7.877 1.00 75.94 214 ALA A O 1
ATOM 1566 N N . ASN A 1 215 ? -10.398 15.035 8.953 1.00 86.75 215 ASN A N 1
ATOM 1567 C CA . ASN A 1 215 ? -10.609 16.182 8.072 1.00 86.75 215 ASN A CA 1
ATOM 1568 C C . ASN A 1 215 ? -9.533 16.246 6.993 1.00 86.75 215 ASN A C 1
ATOM 1570 O O . ASN A 1 215 ? -9.835 16.487 5.826 1.00 86.75 215 ASN A O 1
ATOM 1574 N N . ALA A 1 216 ? -8.279 16.008 7.374 1.00 89.88 216 ALA A N 1
ATOM 1575 C CA . ALA A 1 216 ? -7.165 16.015 6.443 1.00 89.88 216 ALA A CA 1
ATOM 1576 C C . ALA A 1 216 ? -6.049 15.067 6.878 1.00 89.88 216 ALA A C 1
ATOM 1578 O O . ALA A 1 216 ? -5.934 14.701 8.046 1.00 89.88 216 ALA A O 1
ATOM 1579 N N . VAL A 1 217 ? -5.209 14.687 5.926 1.00 91.94 217 VAL A N 1
ATOM 1580 C CA . VAL A 1 217 ? -3.935 14.009 6.163 1.00 91.94 217 VAL A CA 1
ATOM 1581 C C . VAL A 1 217 ? -2.836 14.851 5.548 1.00 91.94 217 VAL A C 1
ATOM 1583 O O . VAL A 1 217 ? -2.975 15.311 4.417 1.00 91.94 217 VAL A O 1
ATOM 1586 N N . ARG A 1 218 ? -1.738 15.035 6.276 1.00 94.81 218 ARG A N 1
ATOM 1587 C CA . ARG A 1 218 ? -0.580 15.812 5.837 1.00 94.81 218 ARG A CA 1
ATOM 1588 C C . ARG A 1 218 ? 0.683 14.979 5.949 1.00 94.81 218 ARG A C 1
ATOM 1590 O O . ARG A 1 218 ? 0.866 14.249 6.917 1.00 94.81 218 ARG A O 1
ATOM 1597 N N . VAL A 1 219 ? 1.557 15.111 4.963 1.00 94.81 219 VAL A N 1
ATOM 1598 C CA . VAL A 1 219 ? 2.907 14.546 4.975 1.00 94.81 219 VAL A CA 1
ATOM 1599 C C . VAL A 1 219 ? 3.882 15.708 5.072 1.00 94.81 219 VAL A C 1
ATOM 1601 O O . VAL A 1 219 ? 3.864 16.603 4.222 1.00 94.81 219 VAL A O 1
ATOM 1604 N N . VAL A 1 220 ? 4.711 15.703 6.111 1.00 96.38 220 VAL A N 1
ATOM 1605 C CA . VAL A 1 220 ? 5.648 16.788 6.419 1.00 96.38 220 VAL A CA 1
ATOM 1606 C C . VAL A 1 220 ? 7.083 16.278 6.513 1.00 96.38 220 VAL A C 1
ATOM 1608 O O . VAL A 1 220 ? 7.326 15.117 6.848 1.00 96.38 220 VAL A O 1
ATOM 1611 N N . ASP A 1 221 ? 8.047 17.131 6.176 1.00 94.62 221 ASP A N 1
ATOM 1612 C CA . ASP A 1 221 ? 9.470 16.831 6.360 1.00 94.62 221 ASP A CA 1
ATOM 1613 C C . ASP A 1 221 ? 9.916 16.995 7.829 1.00 94.62 221 ASP A C 1
ATOM 1615 O O . ASP A 1 221 ? 9.143 17.380 8.707 1.00 94.62 221 ASP A O 1
ATOM 1619 N N . ALA A 1 222 ? 11.193 16.717 8.108 1.00 90.19 222 ALA A N 1
ATOM 1620 C CA . ALA A 1 222 ? 11.772 16.849 9.449 1.00 90.19 222 ALA A CA 1
ATOM 1621 C C . ALA A 1 222 ? 11.815 18.301 9.975 1.00 90.19 222 ALA A C 1
ATOM 1623 O O . ALA A 1 222 ? 12.064 18.522 11.160 1.00 90.19 222 ALA A O 1
ATOM 1624 N N . GLN A 1 223 ? 11.607 19.291 9.105 1.00 92.31 223 GLN A N 1
ATOM 1625 C CA . GLN A 1 223 ? 11.491 20.709 9.441 1.00 92.31 223 GLN A CA 1
ATOM 1626 C C . GLN A 1 223 ? 10.021 21.150 9.560 1.00 92.31 223 GLN A C 1
ATOM 1628 O O . GLN A 1 223 ? 9.756 22.336 9.760 1.00 92.31 223 GLN A O 1
ATOM 1633 N N . ASN A 1 224 ? 9.074 20.206 9.495 1.00 91.50 224 ASN A N 1
ATOM 1634 C CA . ASN A 1 224 ? 7.633 20.434 9.511 1.00 91.50 224 ASN A CA 1
ATOM 1635 C C . ASN A 1 224 ? 7.127 21.257 8.306 1.00 91.50 224 ASN A C 1
ATOM 1637 O O . ASN A 1 224 ? 6.096 21.930 8.392 1.00 91.50 224 ASN A O 1
ATOM 1641 N N . HIS A 1 225 ? 7.834 21.220 7.172 1.00 93.38 225 HIS A N 1
ATOM 1642 C CA . HIS A 1 225 ? 7.321 21.759 5.917 1.00 93.38 225 HIS A CA 1
ATOM 1643 C C . HIS A 1 225 ? 6.352 20.778 5.267 1.00 93.38 225 HIS A C 1
ATOM 1645 O O . HIS A 1 225 ? 6.600 19.574 5.206 1.00 93.38 225 HIS A O 1
ATOM 1651 N N . LEU A 1 226 ? 5.255 21.316 4.736 1.00 94.06 226 LEU A N 1
ATOM 1652 C CA . LEU A 1 226 ? 4.246 20.528 4.048 1.00 94.06 226 LEU A CA 1
ATOM 1653 C C . LEU A 1 226 ? 4.758 20.034 2.692 1.00 94.06 226 LEU A C 1
ATOM 1655 O O . LEU A 1 226 ? 5.026 20.833 1.796 1.00 94.06 226 LEU A O 1
ATOM 1659 N N . MET A 1 227 ? 4.816 18.714 2.530 1.00 94.25 227 MET A N 1
ATOM 1660 C CA . MET A 1 227 ? 5.165 18.071 1.263 1.00 94.25 227 MET A CA 1
ATOM 1661 C C . MET A 1 227 ? 3.923 17.819 0.417 1.00 94.25 227 MET A C 1
ATOM 1663 O O . MET A 1 227 ? 3.896 18.139 -0.771 1.00 94.25 227 MET A O 1
ATOM 1667 N N . CYS A 1 228 ? 2.886 17.249 1.030 1.00 94.56 228 CYS A N 1
ATOM 1668 C CA . CYS A 1 228 ? 1.579 17.071 0.411 1.00 94.56 228 CYS A CA 1
ATOM 1669 C C . CYS A 1 228 ? 0.480 16.872 1.459 1.00 94.56 228 CYS A C 1
ATOM 1671 O O . CYS A 1 228 ? 0.746 16.446 2.584 1.00 94.56 228 CYS A O 1
ATOM 1673 N N . GLU A 1 229 ? -0.758 17.166 1.076 1.00 94.75 229 GLU A N 1
ATOM 1674 C CA . GLU A 1 229 ? -1.946 17.021 1.912 1.00 94.75 229 GLU A CA 1
ATOM 1675 C C . GLU A 1 229 ? -3.138 16.464 1.140 1.00 94.75 229 GLU A C 1
ATOM 1677 O O . GLU A 1 229 ? -3.243 16.626 -0.072 1.00 94.75 229 GLU A O 1
ATOM 1682 N N . ALA A 1 230 ? -4.056 15.825 1.850 1.00 90.44 230 ALA A N 1
ATOM 1683 C CA . ALA A 1 230 ? -5.348 15.404 1.335 1.00 90.44 230 ALA A CA 1
ATOM 1684 C C . ALA A 1 230 ? -6.444 15.894 2.275 1.00 90.44 230 ALA A C 1
ATOM 1686 O O . ALA A 1 230 ? -6.372 15.650 3.477 1.00 90.44 230 ALA A O 1
ATOM 1687 N N . PHE A 1 231 ? -7.479 16.525 1.723 1.00 88.50 231 PHE A N 1
ATOM 1688 C CA . PHE A 1 231 ? -8.670 16.929 2.468 1.00 88.50 231 PHE A CA 1
ATOM 1689 C C . PHE A 1 231 ? -9.805 15.949 2.202 1.00 88.50 231 PHE A C 1
ATOM 1691 O O . PHE A 1 231 ? -10.197 15.727 1.055 1.00 88.50 231 PHE A O 1
ATOM 1698 N N . PHE A 1 232 ? -10.360 15.383 3.265 1.00 79.75 232 PHE A N 1
ATOM 1699 C CA . PHE A 1 232 ? -11.543 14.550 3.181 1.00 79.75 232 PHE A CA 1
ATOM 1700 C C . PHE A 1 232 ? -12.780 15.444 3.233 1.00 79.75 232 PHE A C 1
ATOM 1702 O O . PHE A 1 232 ? -13.044 16.089 4.246 1.00 79.75 232 PHE A O 1
ATOM 1709 N N . SER A 1 233 ? -13.555 15.484 2.150 1.00 66.19 233 SER A N 1
ATOM 1710 C CA . SER A 1 233 ? -14.846 16.174 2.161 1.00 66.19 233 SER A CA 1
ATOM 1711 C C . SER A 1 233 ? -15.783 15.546 3.202 1.00 66.19 233 SER A C 1
ATOM 1713 O O . SER A 1 233 ? -15.822 14.319 3.369 1.00 66.19 233 SER A O 1
ATOM 1715 N N . SER A 1 234 ? -16.499 16.398 3.930 1.00 53.62 234 SER A N 1
ATOM 1716 C CA . SER A 1 234 ? -17.609 16.031 4.811 1.00 53.62 234 SER A CA 1
ATOM 1717 C C . SER A 1 234 ? -18.851 15.609 4.034 1.00 53.62 234 SER A C 1
ATOM 1719 O O . SER A 1 234 ? -19.079 16.139 2.923 1.00 53.62 234 SER A O 1
#

Foldseek 3Di:
DQPDDLVRLLVCLLCVLLVNDDPVVNVSSVVVVVPDVVSVVVSVVNNVVNVVVVVVDDDDDDPPCPVVLVCVVVVVPPPDPPVVVVVVVVVVPPPDDDDDDDDDDDDDDDDDDDDDDPPPPPDPVVLVVVCVVDFVDKFKWFKAFPVRHTFFIKIWTQHPFTKIKTWGAAQPDDFDKWWKWFQFPVGTDTFGIWTADSRTTMDIGTDPPDNTDGQKMFIAHPVRHTGIMTGGDD